Protein AF-Q5C561-F1 (afdb_monomer_lite)

Secondary structure (DSSP, 8-state):
-HHHHHHHHHTTTSTTS--HHHHTS-HHHHHHHHHHHHT--HHHHHHHHHHHHHHHHHHTTS---HHHHHHHHTSGGGSHHHHHHHHTT-TTSTT-HHHHHHHHHHHHHHTTSTTHHHHS--TT-GGGHHHHHHHHHHHHHHHH-TT-HHHHHHHHHHHHHHHHHHHH--S---HHHHHHHH-THHHHHHHHHHHHHHHS-S-SS-HHHHHHHHHHHHT--HHHHTTS-HHHHHHHHHHHHHHGGGS-HHHHHHHHHHHHHHHTTT-TTS-HHHHHHHHHHHHS-PPPPPPPHHHHHHHHHHHHH--

Foldseek 3Di:
DVVVLVVLVVQPVHLFAQDPVLVPDDLLCSVVVSCVVRVPDLVNLLVLLLVLLVCLLCQQVDDPDVSSLVSNCRTLLLALSSLLCCLVCPPSNHDDLSSNLSSLSNLLSLLPGPSVCSNVPDPPDPVCLVSLVSLLVSLLVQCLDPPDVLSNLSSLSSVLSSLLNLLVNPPDPDVSSVCVLQPLSLLVSLVSQQVVVVVPPPDNHDLSNLSNLLSLLVSVDPSSVVSQDLVNLLVLLCCQLPVLVVDDLSSNLSSLSSLVSVLVPPPPSDDPVSNVSSVVDNVVDDRDDDDDSVNVSVVVVCVVPVD

Organism: Schistosoma japonicum (NCBI:txid6182)

Structure (mmCIF, N/CA/C/O backbone):
data_AF-Q5C561-F1
#
_entry.id   AF-Q5C561-F1
#
loop_
_atom_site.group_PDB
_atom_site.id
_atom_site.type_symbol
_atom_site.label_atom_id
_atom_site.label_alt_id
_atom_site.label_comp_id
_atom_site.label_asym_id
_atom_site.label_entity_id
_atom_site.label_seq_id
_atom_site.pdbx_PDB_ins_code
_atom_site.Cartn_x
_atom_site.Cartn_y
_atom_site.Cartn_z
_atom_site.occupancy
_atom_site.B_iso_or_equiv
_atom_site.auth_seq_id
_atom_site.auth_comp_id
_atom_site.auth_asym_id
_atom_site.auth_atom_id
_atom_site.pdbx_PDB_model_num
ATOM 1 N N . ILE A 1 1 ? -3.930 12.792 -19.825 1.00 57.31 1 ILE A N 1
ATOM 2 C CA . ILE A 1 1 ? -4.051 11.341 -20.123 1.00 57.31 1 ILE A CA 1
ATOM 3 C C . ILE A 1 1 ? -4.255 11.076 -21.603 1.00 57.31 1 ILE A C 1
ATOM 5 O O . ILE A 1 1 ? -3.320 10.576 -22.175 1.00 57.31 1 ILE A O 1
ATOM 9 N N . LYS A 1 2 ? -5.373 11.438 -22.261 1.00 56.06 2 LYS A N 1
ATOM 10 C CA . LYS A 1 2 ? -5.537 11.180 -23.714 1.00 56.06 2 LYS A CA 1
ATOM 11 C C . LYS A 1 2 ? -4.356 11.684 -24.556 1.00 56.06 2 LYS A C 1
ATOM 13 O O . LYS A 1 2 ? -3.846 10.923 -25.362 1.00 56.06 2 LYS A O 1
ATOM 18 N N . LEU A 1 3 ? -3.897 12.910 -24.289 1.00 62.66 3 LEU A N 1
ATOM 19 C CA . LEU A 1 3 ? -2.706 13.489 -24.921 1.00 62.66 3 LEU A CA 1
ATOM 20 C C . LEU A 1 3 ? -1.420 12.730 -24.546 1.00 62.66 3 LEU A C 1
ATOM 22 O O . LEU A 1 3 ? -0.621 12.392 -25.401 1.00 62.66 3 LEU A O 1
ATOM 26 N N . LEU A 1 4 ? -1.263 12.366 -23.274 1.00 62.09 4 LEU A N 1
ATOM 27 C CA . LEU A 1 4 ? -0.135 11.553 -22.814 1.00 62.09 4 LEU A CA 1
ATOM 28 C C . LEU A 1 4 ? -0.137 10.154 -23.464 1.00 62.09 4 LEU A C 1
ATOM 30 O O . LEU A 1 4 ? 0.901 9.664 -23.858 1.00 62.09 4 LEU A O 1
ATOM 34 N N . CYS A 1 5 ? -1.303 9.529 -23.638 1.00 61.97 5 CYS A N 1
ATOM 35 C CA . CYS A 1 5 ? -1.478 8.226 -24.273 1.00 61.97 5 CYS A CA 1
ATOM 36 C C . CYS A 1 5 ? -1.257 8.283 -25.790 1.00 61.97 5 CYS A C 1
ATOM 38 O O . CYS A 1 5 ? -0.769 7.309 -26.354 1.00 61.97 5 CYS A O 1
ATOM 40 N N . SER A 1 6 ? -1.609 9.390 -26.457 1.00 63.91 6 SER A N 1
ATOM 41 C CA . SER A 1 6 ? -1.270 9.584 -27.872 1.00 63.91 6 SER A CA 1
ATOM 42 C C . SER A 1 6 ? 0.230 9.778 -28.071 1.00 63.91 6 SER A C 1
ATOM 44 O O . SER A 1 6 ? 0.775 9.232 -29.023 1.00 63.91 6 SER A O 1
ATOM 46 N N . GLU A 1 7 ? 0.897 10.478 -27.148 1.00 63.75 7 GLU A N 1
ATOM 47 C CA . GLU A 1 7 ? 2.360 10.591 -27.134 1.00 63.75 7 GLU A CA 1
ATOM 48 C C . GLU A 1 7 ? 3.024 9.249 -26.786 1.00 63.75 7 GLU A C 1
ATOM 50 O O . GLU A 1 7 ? 3.937 8.818 -27.469 1.00 63.75 7 GLU A O 1
ATOM 55 N N . ILE A 1 8 ? 2.499 8.489 -25.824 1.00 62.09 8 ILE A N 1
ATOM 56 C CA . ILE A 1 8 ? 3.018 7.158 -25.469 1.00 62.09 8 ILE A CA 1
ATOM 57 C C . ILE A 1 8 ? 3.027 6.197 -26.672 1.00 62.09 8 ILE A C 1
ATOM 59 O O . ILE A 1 8 ? 3.975 5.435 -26.838 1.00 62.09 8 ILE A O 1
ATOM 63 N N . LYS A 1 9 ? 2.018 6.253 -27.552 1.00 59.91 9 LYS A N 1
ATOM 64 C CA . LYS A 1 9 ? 2.010 5.454 -28.793 1.00 59.91 9 LYS A CA 1
ATOM 65 C C . LYS A 1 9 ? 3.119 5.859 -29.770 1.00 59.91 9 LYS A C 1
ATOM 67 O O . LYS A 1 9 ? 3.616 5.010 -30.499 1.00 59.91 9 LYS A O 1
ATOM 72 N N . SER A 1 10 ? 3.532 7.129 -29.789 1.00 60.47 10 SER A N 1
ATOM 73 C CA . SER A 1 10 ? 4.702 7.560 -30.569 1.00 60.47 10 SER A CA 1
ATOM 74 C C . SER A 1 10 ? 6.022 7.127 -29.909 1.00 60.47 10 SER A C 1
ATOM 76 O O . SER A 1 10 ? 7.056 7.046 -30.571 1.00 60.47 10 SER A O 1
ATOM 78 N N . TRP A 1 11 ? 5.971 6.776 -28.620 1.00 60.31 11 TRP A N 1
ATOM 79 C CA . TRP A 1 11 ? 7.095 6.356 -27.789 1.00 60.31 11 TRP A CA 1
ATOM 80 C C . TRP A 1 11 ? 7.316 4.837 -27.733 1.00 60.31 11 TRP A C 1
ATOM 82 O O . TRP A 1 11 ? 8.128 4.397 -26.925 1.00 60.31 11 TRP A O 1
ATOM 92 N N . GLU A 1 12 ? 6.669 4.007 -28.562 1.00 54.38 12 GLU A N 1
ATOM 93 C CA . GLU A 1 12 ? 6.826 2.531 -28.543 1.00 54.38 12 GLU A CA 1
ATOM 94 C C . GLU A 1 12 ? 8.289 2.032 -28.694 1.00 54.38 12 GLU A C 1
ATOM 96 O O . GLU A 1 12 ? 8.570 0.860 -28.458 1.00 54.38 12 GLU A O 1
ATOM 101 N N . ARG A 1 13 ? 9.244 2.915 -29.032 1.00 55.41 13 ARG A N 1
ATOM 102 C CA . ARG A 1 13 ? 10.705 2.677 -29.019 1.00 55.41 13 ARG A CA 1
ATOM 103 C C . ARG A 1 13 ? 11.477 3.550 -28.009 1.00 55.41 13 ARG A C 1
ATOM 105 O O . ARG A 1 13 ? 12.578 4.006 -28.303 1.00 55.41 13 ARG A O 1
ATOM 112 N N . SER A 1 14 ? 10.888 3.854 -26.857 1.00 70.38 14 SER A N 1
ATOM 113 C CA . SER A 1 14 ? 11.452 4.768 -25.850 1.00 70.38 14 SER A CA 1
ATOM 114 C C . SER A 1 14 ? 11.936 4.061 -24.581 1.00 70.38 14 SER A C 1
ATOM 116 O O . SER A 1 14 ? 11.635 2.892 -24.346 1.00 70.38 14 SER A O 1
ATOM 118 N N . ILE A 1 15 ? 12.583 4.836 -23.703 1.00 76.69 15 ILE A N 1
ATOM 119 C CA . ILE A 1 15 ? 12.985 4.464 -22.335 1.00 76.69 15 ILE A CA 1
ATOM 120 C C . ILE A 1 15 ? 11.844 3.896 -21.469 1.00 76.69 15 ILE A C 1
ATOM 122 O O . ILE A 1 15 ? 12.106 3.282 -20.438 1.00 76.69 15 ILE A O 1
ATOM 126 N N . PHE A 1 16 ? 10.582 4.086 -21.868 1.00 82.19 16 PHE A N 1
ATOM 127 C CA . PHE A 1 16 ? 9.401 3.634 -21.133 1.00 82.19 16 PHE A CA 1
ATOM 128 C C . PHE A 1 16 ? 9.004 2.179 -21.411 1.00 82.19 16 PHE A C 1
ATOM 130 O O . PHE A 1 16 ? 8.056 1.692 -20.795 1.00 82.19 16 PHE A O 1
ATOM 137 N N . TYR A 1 17 ? 9.701 1.480 -22.309 1.00 83.88 17 TYR A N 1
ATOM 138 C CA . TYR A 1 17 ? 9.425 0.089 -22.661 1.00 83.88 17 TYR A CA 1
ATOM 139 C C . TYR A 1 17 ? 10.690 -0.748 -22.565 1.00 83.88 17 TYR A C 1
ATOM 141 O O . TYR A 1 17 ? 11.732 -0.340 -23.065 1.00 83.88 17 TYR A O 1
ATOM 149 N N . PHE A 1 18 ? 10.591 -1.953 -22.001 1.00 82.38 18 PHE A N 1
ATOM 150 C CA . PHE A 1 18 ? 11.679 -2.916 -22.144 1.00 82.38 18 PHE A CA 1
ATOM 151 C C . PHE A 1 18 ? 11.864 -3.262 -23.623 1.00 82.38 18 PHE A C 1
ATOM 153 O O . PHE A 1 18 ? 10.897 -3.613 -24.305 1.00 82.38 18 PHE A O 1
ATOM 160 N N . SER A 1 19 ? 13.107 -3.205 -24.103 1.00 80.44 19 SER A N 1
ATOM 161 C CA . SER A 1 19 ? 13.453 -3.722 -25.427 1.00 80.44 19 SER A CA 1
ATOM 162 C C . SER A 1 19 ? 13.154 -5.224 -25.503 1.00 80.44 19 SER A C 1
ATOM 164 O O . SER A 1 19 ? 13.083 -5.913 -24.481 1.00 80.44 19 SER A O 1
ATOM 166 N N . GLU A 1 20 ? 12.982 -5.770 -26.710 1.00 80.69 20 GLU A N 1
ATOM 167 C CA . GLU A 1 20 ? 12.737 -7.210 -26.869 1.00 80.69 20 GLU A CA 1
ATOM 168 C C . GLU A 1 20 ? 13.884 -8.035 -26.258 1.00 80.69 20 GLU A C 1
ATOM 170 O O . GLU A 1 20 ? 13.652 -9.066 -25.625 1.00 80.69 20 GLU A O 1
ATOM 175 N N . GLU A 1 21 ? 15.121 -7.555 -26.381 1.00 80.44 21 GLU A N 1
ATOM 176 C CA . GLU A 1 21 ? 16.288 -8.196 -25.785 1.00 80.44 21 GLU A CA 1
ATOM 177 C C . GLU A 1 21 ? 16.269 -8.115 -24.254 1.00 80.44 21 GLU A C 1
ATOM 179 O O . GLU A 1 21 ? 16.450 -9.132 -23.578 1.00 80.44 21 GLU A O 1
ATOM 184 N N . THR A 1 22 ? 15.976 -6.941 -23.695 1.00 80.94 22 THR A N 1
ATOM 185 C CA . THR A 1 22 ? 15.922 -6.748 -22.245 1.00 80.94 22 THR A CA 1
ATOM 186 C C . THR A 1 22 ? 14.743 -7.495 -21.618 1.00 80.94 22 THR A C 1
ATOM 188 O O . THR A 1 22 ? 14.886 -8.089 -20.551 1.00 80.94 22 THR A O 1
ATOM 191 N N . SER A 1 23 ? 13.613 -7.618 -22.318 1.00 79.38 23 SER A N 1
ATOM 192 C CA . SER A 1 23 ? 12.455 -8.403 -21.866 1.00 79.38 23 SER A CA 1
ATOM 193 C C . SER A 1 23 ? 12.773 -9.890 -21.643 1.00 79.38 23 SER A C 1
ATOM 195 O O . SER A 1 23 ? 12.194 -10.520 -20.759 1.00 79.38 23 SER A O 1
ATOM 197 N N . LYS A 1 24 ? 13.751 -10.438 -22.382 1.00 82.12 24 LYS A N 1
ATOM 198 C CA . LYS A 1 24 ? 14.211 -11.832 -22.261 1.00 82.12 24 LYS A CA 1
ATOM 199 C C . LYS A 1 24 ? 15.175 -12.043 -21.086 1.00 82.12 24 LYS A C 1
ATOM 201 O O . LYS A 1 24 ? 15.509 -13.185 -20.772 1.00 82.12 24 LYS A O 1
ATOM 206 N N . ARG A 1 25 ? 15.644 -10.973 -20.432 1.00 81.00 25 ARG A N 1
ATOM 207 C CA . ARG A 1 25 ? 16.563 -11.057 -19.287 1.00 81.00 25 ARG A CA 1
ATOM 208 C C . ARG A 1 25 ? 15.820 -11.471 -18.005 1.00 81.00 25 ARG A C 1
ATOM 210 O O . ARG A 1 25 ? 14.623 -11.182 -17.870 1.00 81.00 25 ARG A O 1
ATOM 217 N N . PRO A 1 26 ? 16.517 -12.107 -17.041 1.00 79.00 26 PRO A N 1
ATOM 218 C CA . PRO A 1 26 ? 15.957 -12.407 -15.727 1.00 79.00 26 PRO A CA 1
ATOM 219 C C . PRO A 1 26 ? 15.444 -11.150 -15.023 1.00 79.00 26 PRO A C 1
ATOM 221 O O . PRO A 1 26 ? 16.126 -10.125 -15.008 1.00 79.00 26 PRO A O 1
ATOM 224 N N . THR A 1 27 ? 14.278 -11.263 -14.388 1.00 75.50 27 THR A N 1
ATOM 225 C CA . THR A 1 27 ? 13.599 -10.204 -13.626 1.00 75.50 27 THR A CA 1
ATOM 226 C C . THR A 1 27 ? 14.544 -9.399 -12.731 1.00 75.50 27 THR A C 1
ATOM 228 O O . THR A 1 27 ? 14.568 -8.174 -12.816 1.00 75.50 27 THR A O 1
ATOM 231 N N . ALA A 1 28 ? 15.399 -10.083 -11.963 1.00 70.62 28 ALA A N 1
ATOM 232 C CA . ALA A 1 28 ? 16.304 -9.467 -10.989 1.00 70.62 28 ALA A CA 1
ATOM 233 C C . ALA A 1 28 ? 17.313 -8.465 -11.587 1.00 70.62 28 ALA A C 1
ATOM 235 O O . ALA A 1 28 ? 17.757 -7.547 -10.899 1.00 70.62 28 ALA A O 1
ATOM 236 N N . ILE A 1 29 ? 17.688 -8.630 -12.861 1.00 79.56 29 ILE A N 1
ATOM 237 C CA . ILE A 1 29 ? 18.648 -7.746 -13.542 1.00 79.56 29 ILE A CA 1
ATOM 238 C C . ILE A 1 29 ? 18.005 -6.914 -14.649 1.00 79.56 29 ILE A C 1
ATOM 240 O O . ILE A 1 29 ? 18.648 -6.010 -15.170 1.00 79.56 29 ILE A O 1
ATOM 244 N N . ARG A 1 30 ? 16.744 -7.193 -14.999 1.00 85.44 30 ARG A N 1
ATOM 245 C CA . ARG A 1 30 ? 16.061 -6.611 -16.157 1.00 85.44 30 ARG A CA 1
ATOM 246 C C . ARG A 1 30 ? 16.028 -5.086 -16.104 1.00 85.44 30 ARG A C 1
ATOM 248 O O . ARG A 1 30 ? 16.422 -4.447 -17.073 1.00 85.44 30 ARG A O 1
ATOM 255 N N . LEU A 1 31 ? 15.609 -4.510 -14.973 1.00 85.25 31 LEU A N 1
ATOM 256 C CA . LEU A 1 31 ? 15.560 -3.053 -14.808 1.00 85.25 31 LEU A CA 1
ATOM 257 C C . LEU A 1 31 ? 16.955 -2.430 -14.881 1.00 85.25 31 LEU A C 1
ATOM 259 O O . LEU A 1 31 ? 17.129 -1.411 -15.533 1.00 85.25 31 LEU A O 1
ATOM 263 N N . LYS A 1 32 ? 17.955 -3.068 -14.267 1.00 84.94 32 LYS A N 1
ATOM 264 C CA . LYS A 1 32 ? 19.337 -2.590 -14.314 1.00 84.94 32 LYS A CA 1
ATOM 265 C C . LYS A 1 32 ? 19.883 -2.588 -15.740 1.00 84.94 32 LYS A C 1
ATOM 267 O O . LYS A 1 32 ? 20.380 -1.568 -16.188 1.00 84.94 32 LYS A O 1
ATOM 272 N N . THR A 1 33 ? 19.729 -3.696 -16.465 1.00 85.31 33 THR A N 1
ATOM 273 C CA . THR A 1 33 ? 20.139 -3.789 -17.872 1.00 85.31 33 THR A CA 1
ATOM 274 C C . THR A 1 33 ? 19.435 -2.741 -18.729 1.00 85.31 33 THR A C 1
ATOM 276 O O . THR A 1 33 ? 20.089 -2.112 -19.550 1.00 85.31 33 THR A O 1
ATOM 279 N N . HIS A 1 34 ? 18.137 -2.512 -18.505 1.00 87.69 34 HIS A N 1
ATOM 280 C CA . HIS A 1 34 ? 17.381 -1.462 -19.192 1.00 87.69 34 HIS A CA 1
ATOM 281 C C . HIS A 1 34 ? 17.943 -0.067 -18.908 1.00 87.69 34 HIS A C 1
ATOM 283 O O . HIS A 1 34 ? 18.204 0.699 -19.831 1.00 87.69 34 HIS A O 1
ATOM 289 N N . SER A 1 35 ? 18.162 0.257 -17.633 1.00 86.62 35 SER A N 1
ATOM 290 C CA . SER A 1 35 ? 18.736 1.542 -17.239 1.00 86.62 35 SER A CA 1
ATOM 291 C C . SER A 1 35 ? 20.135 1.740 -17.816 1.00 86.62 35 SER A C 1
ATOM 293 O O . SER A 1 35 ? 20.428 2.827 -18.299 1.00 86.62 35 SER A O 1
ATOM 295 N N . ASP A 1 36 ? 20.972 0.701 -17.831 1.00 86.75 36 ASP A N 1
ATOM 296 C CA . ASP A 1 36 ? 22.325 0.758 -18.392 1.00 86.75 36 ASP A CA 1
ATOM 297 C C . ASP A 1 36 ? 22.298 0.942 -19.925 1.00 86.75 36 ASP A C 1
ATOM 299 O O . ASP A 1 36 ? 23.055 1.749 -20.463 1.00 86.75 36 ASP A O 1
ATOM 303 N N . GLU A 1 37 ? 21.405 0.233 -20.631 1.00 87.06 37 GLU A N 1
ATOM 304 C CA . GLU A 1 37 ? 21.226 0.311 -22.094 1.00 87.06 37 GLU A CA 1
ATOM 305 C C . GLU A 1 37 ? 20.852 1.731 -22.541 1.00 87.06 37 GLU A C 1
ATOM 307 O O . GLU A 1 37 ? 21.420 2.259 -23.498 1.00 87.06 37 GLU A O 1
ATOM 312 N N . TYR A 1 38 ? 19.927 2.362 -21.817 1.00 85.06 38 TYR A N 1
ATOM 313 C CA . TYR A 1 38 ? 19.415 3.697 -22.128 1.00 85.06 38 TYR A CA 1
ATOM 314 C C . TYR A 1 38 ? 20.105 4.825 -21.349 1.00 85.06 38 TYR A C 1
ATOM 316 O O . TYR A 1 38 ? 19.723 5.981 -21.509 1.00 85.06 38 TYR A O 1
ATOM 324 N N . GLN A 1 39 ? 21.112 4.507 -20.528 1.00 86.12 39 GLN A N 1
ATOM 325 C CA . GLN A 1 39 ? 21.805 5.449 -19.639 1.00 86.12 39 GLN A CA 1
ATOM 326 C C . GLN A 1 39 ? 20.845 6.250 -18.739 1.00 86.12 39 GLN A C 1
ATOM 328 O O . GLN A 1 39 ? 21.070 7.430 -18.478 1.00 86.12 39 GLN A O 1
ATOM 333 N N . ILE A 1 40 ? 19.775 5.603 -18.264 1.00 84.31 40 ILE A N 1
ATOM 334 C CA . ILE A 1 40 ? 18.736 6.237 -17.446 1.00 84.31 40 ILE A CA 1
ATOM 335 C C . ILE A 1 40 ? 19.331 6.616 -16.092 1.00 84.31 40 ILE A C 1
ATOM 337 O O . ILE A 1 40 ? 19.717 5.760 -15.293 1.00 84.31 40 ILE A O 1
ATOM 341 N N . THR A 1 41 ? 19.367 7.913 -15.822 1.00 83.44 41 THR A N 1
ATOM 342 C CA . THR A 1 41 ? 19.789 8.476 -14.541 1.00 83.44 41 THR A CA 1
ATOM 343 C C . THR A 1 41 ? 18.697 8.340 -13.475 1.00 83.44 41 THR A C 1
ATOM 345 O O . THR A 1 41 ? 17.514 8.168 -13.776 1.00 83.44 41 THR A O 1
ATOM 348 N N . THR A 1 42 ? 19.062 8.486 -12.198 1.00 78.81 42 THR A N 1
ATOM 349 C CA . THR A 1 42 ? 18.097 8.486 -11.082 1.00 78.81 42 THR A CA 1
ATOM 350 C C . THR A 1 42 ? 17.013 9.556 -11.256 1.00 78.81 42 THR A C 1
ATOM 352 O O . THR A 1 42 ? 15.840 9.262 -11.059 1.00 78.81 42 THR A O 1
ATOM 355 N N . ALA A 1 43 ? 17.379 10.758 -11.717 1.00 81.12 43 ALA A N 1
ATOM 356 C CA . ALA A 1 43 ? 16.432 11.850 -11.956 1.00 81.12 43 ALA A CA 1
ATOM 357 C C . ALA A 1 43 ? 15.458 11.558 -13.115 1.00 81.12 43 ALA A C 1
ATOM 359 O O . ALA A 1 43 ? 14.291 11.952 -13.084 1.00 81.12 43 ALA A O 1
ATOM 360 N N . GLU A 1 44 ? 15.905 10.842 -14.147 1.00 82.75 44 GLU A N 1
ATOM 361 C CA . GLU A 1 44 ? 15.008 10.377 -15.208 1.00 82.75 44 GLU A CA 1
ATOM 362 C C . GLU A 1 44 ? 14.082 9.271 -14.698 1.00 82.75 44 GLU A C 1
ATOM 364 O O . GLU A 1 44 ? 12.898 9.274 -15.030 1.00 82.75 44 GLU A O 1
ATOM 369 N N . MET A 1 45 ? 14.569 8.377 -13.832 1.00 84.50 45 MET A N 1
ATOM 370 C CA . MET A 1 45 ? 13.733 7.364 -13.181 1.00 84.50 45 MET A CA 1
ATOM 371 C C . MET A 1 45 ? 12.672 7.988 -12.258 1.00 84.50 45 MET A C 1
ATOM 373 O O . MET A 1 45 ? 11.522 7.544 -12.271 1.00 84.50 45 MET A O 1
ATOM 377 N N . ASP A 1 46 ? 13.021 9.050 -11.521 1.00 80.00 46 ASP A N 1
ATOM 378 C CA . ASP A 1 46 ? 12.071 9.883 -10.773 1.00 80.00 46 ASP A CA 1
ATOM 379 C C . ASP A 1 46 ? 10.942 10.368 -11.695 1.00 80.00 46 ASP A C 1
ATOM 381 O O . ASP A 1 46 ? 9.761 10.183 -11.399 1.00 80.00 46 ASP A O 1
ATOM 385 N N . CYS A 1 47 ? 11.290 10.925 -12.857 1.00 80.50 47 CYS A N 1
ATOM 386 C CA . CYS A 1 47 ? 10.305 11.403 -13.825 1.00 80.50 47 CYS A CA 1
ATOM 387 C C . CYS A 1 47 ? 9.440 10.258 -14.374 1.00 80.50 47 CYS A C 1
ATOM 389 O O . CYS A 1 47 ? 8.217 10.387 -14.443 1.00 80.50 47 CYS A O 1
ATOM 391 N N . ILE A 1 48 ? 10.054 9.125 -14.733 1.00 84.31 48 ILE A N 1
ATOM 392 C CA . ILE A 1 48 ? 9.359 7.951 -15.278 1.00 84.31 48 ILE A CA 1
ATOM 393 C C . ILE A 1 48 ? 8.309 7.433 -14.287 1.00 84.31 48 ILE A C 1
ATOM 395 O O . ILE A 1 48 ? 7.151 7.228 -14.664 1.00 84.31 48 ILE A O 1
ATOM 399 N N . LEU A 1 49 ? 8.677 7.254 -13.017 1.00 85.38 49 LEU A N 1
ATOM 400 C CA . LEU A 1 49 ? 7.748 6.768 -11.996 1.00 85.38 49 LEU A CA 1
ATOM 401 C C . LEU A 1 49 ? 6.751 7.833 -11.551 1.00 85.38 49 LEU A C 1
ATOM 403 O O . LEU A 1 49 ? 5.599 7.492 -11.297 1.00 85.38 49 LEU A O 1
ATOM 407 N N . GLY A 1 50 ? 7.134 9.110 -11.511 1.00 82.88 50 GLY A N 1
ATOM 408 C CA . GLY A 1 50 ? 6.207 10.210 -11.243 1.00 82.88 50 GLY A CA 1
ATOM 409 C C . GLY A 1 50 ? 5.098 10.297 -12.299 1.00 82.88 50 GLY A C 1
ATOM 410 O O . GLY A 1 50 ? 3.918 10.470 -11.965 1.00 82.88 50 GLY A O 1
ATOM 411 N N . ILE A 1 51 ? 5.449 10.084 -13.573 1.00 82.25 51 ILE A N 1
ATOM 412 C CA . ILE A 1 51 ? 4.482 9.924 -14.668 1.00 82.25 51 ILE A CA 1
ATOM 413 C C . ILE A 1 51 ? 3.607 8.693 -14.414 1.00 82.25 51 ILE A C 1
ATOM 415 O O . ILE A 1 51 ? 2.383 8.802 -14.487 1.00 82.25 51 ILE A O 1
ATOM 419 N N . GLY A 1 52 ? 4.201 7.549 -14.065 1.00 82.06 52 GLY A N 1
ATOM 420 C CA . GLY A 1 52 ? 3.460 6.321 -13.773 1.00 82.06 52 GLY A CA 1
ATOM 421 C C . GLY A 1 52 ? 2.452 6.459 -12.631 1.00 82.06 52 GLY A C 1
ATOM 422 O O . GLY A 1 52 ? 1.294 6.058 -12.771 1.00 82.06 52 GLY A O 1
ATOM 423 N N . ALA A 1 53 ? 2.847 7.102 -11.534 1.00 84.00 53 ALA A N 1
ATOM 424 C CA . ALA A 1 53 ? 1.984 7.386 -10.393 1.00 84.00 53 ALA A CA 1
ATOM 425 C C . ALA A 1 53 ? 0.815 8.288 -10.807 1.00 84.00 53 ALA A C 1
ATOM 427 O O . ALA A 1 53 ? -0.349 7.974 -10.548 1.00 84.00 53 ALA A O 1
ATOM 428 N N . SER A 1 54 ? 1.113 9.362 -11.542 1.00 81.44 54 SER A N 1
ATOM 429 C CA . SER A 1 54 ? 0.109 10.283 -12.084 1.00 81.44 54 SER A CA 1
ATOM 430 C C . SER A 1 54 ? -0.867 9.580 -13.030 1.00 81.44 54 SER A C 1
ATOM 432 O O . SER A 1 54 ? -2.071 9.835 -13.001 1.00 81.44 54 SER A O 1
ATOM 434 N N . MET A 1 55 ? -0.371 8.661 -13.858 1.00 79.44 55 MET A N 1
ATOM 435 C CA . MET A 1 55 ? -1.203 7.865 -14.753 1.00 79.44 55 MET A CA 1
ATOM 436 C C . MET A 1 55 ? -2.116 6.908 -13.993 1.00 79.44 55 MET A C 1
ATOM 438 O O . MET A 1 55 ? -3.301 6.861 -14.314 1.00 79.44 55 MET A O 1
ATOM 442 N N . ASN A 1 56 ? -1.616 6.198 -12.979 1.00 79.62 56 ASN A N 1
ATOM 443 C CA . ASN A 1 56 ? -2.427 5.290 -12.162 1.00 79.62 56 ASN A CA 1
ATOM 444 C C . ASN A 1 56 ? -3.513 6.036 -11.374 1.00 79.62 56 ASN A C 1
ATOM 446 O O . ASN A 1 56 ? -4.679 5.643 -11.420 1.00 79.62 56 ASN A O 1
ATOM 450 N N . LEU A 1 57 ? -3.173 7.179 -10.768 1.00 78.88 57 LEU A N 1
ATOM 451 C CA . LEU A 1 57 ? -4.131 8.086 -10.116 1.00 78.88 57 LEU A CA 1
ATOM 452 C C . LEU A 1 57 ? -5.292 8.477 -11.036 1.00 78.88 57 LEU A C 1
ATOM 454 O O . LEU A 1 57 ? -6.437 8.651 -10.613 1.00 78.88 57 LEU A O 1
ATOM 458 N N . CYS A 1 58 ? -4.977 8.639 -12.312 1.00 75.06 58 CYS A N 1
ATOM 459 C CA . CYS A 1 58 ? -5.910 8.995 -13.357 1.00 75.06 58 CYS A CA 1
ATOM 460 C C . CYS A 1 58 ? -6.662 7.791 -13.950 1.00 75.06 58 CYS A C 1
ATOM 462 O O . CYS A 1 58 ? -7.789 7.952 -14.425 1.00 75.06 58 CYS A O 1
ATOM 464 N N . ALA A 1 59 ? -6.059 6.601 -13.940 1.00 73.19 59 ALA A N 1
ATOM 465 C CA . ALA A 1 59 ? -6.560 5.412 -14.621 1.00 73.19 59 ALA A CA 1
ATOM 466 C C . ALA A 1 59 ? -7.910 4.936 -14.075 1.00 73.19 59 ALA A C 1
ATOM 468 O O . ALA A 1 59 ? -8.728 4.434 -14.841 1.00 73.19 59 ALA A O 1
ATOM 469 N N . LYS A 1 60 ? -8.199 5.177 -12.790 1.00 69.00 60 LYS A N 1
ATOM 470 C CA . LYS A 1 60 ? -9.509 4.879 -12.179 1.00 69.00 60 LYS A CA 1
ATOM 471 C C . LYS A 1 60 ? -10.689 5.633 -12.804 1.00 69.00 60 LYS A C 1
ATOM 473 O O . LYS A 1 60 ? -11.829 5.211 -12.654 1.00 69.00 60 LYS A O 1
ATOM 478 N N . TYR A 1 61 ? -10.424 6.734 -13.508 1.00 72.56 61 TYR A N 1
ATOM 479 C CA . TYR A 1 61 ? -11.438 7.521 -14.216 1.00 72.56 61 TYR A CA 1
ATOM 480 C C . TYR A 1 61 ? -11.488 7.220 -15.714 1.00 72.56 61 TYR A C 1
ATOM 482 O O . TYR A 1 61 ? -12.289 7.817 -16.438 1.00 72.56 61 TYR A O 1
ATOM 490 N N . LEU A 1 62 ? -10.605 6.350 -16.210 1.00 66.88 62 LEU A N 1
ATOM 491 C CA . LEU A 1 62 ? -10.615 5.994 -17.615 1.00 66.88 62 LEU A CA 1
ATOM 492 C C . LEU A 1 62 ? -11.781 5.042 -17.891 1.00 66.88 62 LEU A C 1
ATOM 494 O O . LEU A 1 62 ? -11.963 4.063 -17.165 1.00 66.88 62 LEU A O 1
ATOM 498 N N . PRO A 1 63 ? -12.556 5.280 -18.964 1.00 65.38 63 PRO A N 1
ATOM 499 C CA . PRO A 1 63 ? -13.444 4.251 -19.469 1.00 65.38 63 PRO A CA 1
ATOM 500 C C . PRO A 1 63 ? -12.600 3.037 -19.861 1.00 65.38 63 PRO A C 1
ATOM 502 O O . PRO A 1 63 ? -11.472 3.203 -20.334 1.00 65.38 63 PRO A O 1
ATOM 505 N N . ALA A 1 64 ? -13.154 1.835 -19.694 1.00 65.25 64 ALA A N 1
ATOM 506 C CA . ALA A 1 64 ? -12.545 0.571 -20.109 1.00 65.25 64 ALA A CA 1
ATOM 507 C C . ALA A 1 64 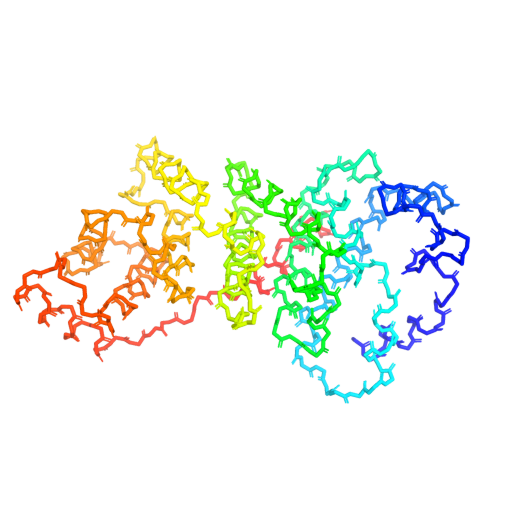? -12.480 0.467 -21.647 1.00 65.25 64 ALA A C 1
ATOM 509 O O . ALA A 1 64 ? -13.121 -0.372 -22.272 1.00 65.25 64 ALA A O 1
ATOM 510 N N . ASN A 1 65 ? -11.755 1.388 -22.278 1.00 66.88 65 ASN A N 1
ATOM 511 C CA . ASN A 1 65 ? -11.405 1.329 -23.680 1.00 66.88 65 ASN A CA 1
ATOM 512 C C . ASN A 1 65 ? -10.123 0.501 -23.802 1.00 66.88 65 ASN A C 1
ATOM 514 O O . ASN A 1 65 ? -9.062 0.916 -23.324 1.00 66.88 65 ASN A O 1
ATOM 518 N N . TYR A 1 66 ? -10.255 -0.652 -24.451 1.00 61.97 66 TYR A N 1
ATOM 519 C CA . TYR A 1 66 ? -9.197 -1.637 -24.644 1.00 61.97 66 TYR A CA 1
ATOM 520 C C . TYR A 1 66 ? -7.907 -1.032 -25.225 1.00 61.97 66 TYR A C 1
ATOM 522 O O . TYR A 1 66 ? -6.827 -1.388 -24.765 1.00 61.97 66 TYR A O 1
ATOM 530 N N . ASP A 1 67 ? -7.989 -0.044 -26.124 1.00 67.81 67 ASP A N 1
ATOM 531 C CA . ASP A 1 67 ? -6.803 0.512 -26.796 1.00 67.81 67 ASP A CA 1
ATOM 532 C C . ASP A 1 67 ? -5.887 1.320 -25.867 1.00 67.81 67 ASP A C 1
ATOM 534 O O . ASP A 1 67 ? -4.664 1.306 -26.013 1.00 67.81 67 ASP A O 1
ATOM 538 N N . ILE A 1 68 ? -6.471 2.077 -24.932 1.00 68.94 68 ILE A N 1
ATOM 539 C CA . ILE A 1 68 ? -5.702 2.897 -23.982 1.00 68.94 68 ILE A CA 1
ATOM 540 C C . ILE A 1 68 ? -5.122 1.998 -22.893 1.00 68.94 68 ILE A C 1
ATOM 542 O O . ILE A 1 68 ? -3.962 2.153 -22.521 1.00 68.94 68 ILE A O 1
ATOM 546 N N . VAL A 1 69 ? -5.921 1.045 -22.412 1.00 71.56 69 VAL A N 1
ATOM 547 C CA . VAL A 1 69 ? -5.499 0.070 -21.403 1.00 71.56 69 VAL A CA 1
ATOM 548 C C . VAL A 1 69 ? -4.327 -0.769 -21.920 1.00 71.56 69 VAL A C 1
ATOM 550 O O . VAL A 1 69 ? -3.328 -0.887 -21.213 1.00 71.56 69 VAL A O 1
ATOM 553 N N . ASP A 1 70 ? -4.386 -1.261 -23.162 1.00 74.19 70 ASP A N 1
ATOM 554 C CA . ASP A 1 70 ? -3.296 -2.040 -23.767 1.00 74.19 70 ASP A CA 1
ATOM 555 C C . ASP A 1 70 ? -2.004 -1.216 -23.891 1.00 74.19 70 ASP A C 1
ATOM 557 O O . ASP A 1 70 ? -0.941 -1.660 -23.457 1.00 74.19 70 ASP A O 1
ATOM 561 N N . SER A 1 71 ? -2.086 0.033 -24.367 1.00 74.19 71 SER A N 1
ATOM 562 C CA . SER A 1 71 ? -0.905 0.908 -24.471 1.00 74.19 71 SER A CA 1
ATOM 563 C C . SER A 1 71 ? -0.256 1.199 -23.112 1.00 74.19 71 SER A C 1
ATOM 565 O O . SER A 1 71 ? 0.969 1.209 -23.004 1.00 74.19 71 SER A O 1
ATOM 567 N N . ILE A 1 72 ? -1.066 1.408 -22.068 1.00 77.31 72 ILE A N 1
ATOM 568 C CA . ILE A 1 72 ? -0.575 1.658 -20.705 1.00 77.31 72 ILE A CA 1
ATOM 569 C C . ILE A 1 72 ? 0.036 0.390 -20.103 1.00 77.31 72 ILE A C 1
ATOM 571 O O . ILE A 1 72 ? 1.073 0.460 -19.451 1.00 77.31 72 ILE A O 1
ATOM 575 N N . SER A 1 73 ? -0.559 -0.778 -20.357 1.00 78.81 73 SER A N 1
ATOM 576 C CA . SER A 1 73 ? -0.138 -2.050 -19.756 1.00 78.81 73 SER A CA 1
ATOM 577 C C . SER A 1 73 ? 1.295 -2.476 -20.091 1.00 78.81 73 SER A C 1
ATOM 579 O O . SER A 1 73 ? 1.920 -3.271 -19.380 1.00 78.81 73 SER A O 1
ATOM 581 N N . ARG A 1 74 ? 1.824 -1.956 -21.199 1.00 79.88 74 ARG A N 1
ATOM 582 C CA . ARG A 1 74 ? 3.159 -2.268 -21.711 1.00 79.88 74 ARG A CA 1
ATOM 583 C C . ARG A 1 74 ? 4.258 -1.401 -21.095 1.00 79.88 74 ARG A C 1
ATOM 585 O O . ARG A 1 74 ? 5.424 -1.759 -21.226 1.00 79.88 74 ARG A O 1
ATOM 592 N N . LEU A 1 75 ? 3.898 -0.312 -20.417 1.00 85.50 75 LEU A N 1
ATOM 593 C CA . LEU A 1 75 ? 4.851 0.630 -19.833 1.00 85.50 75 LEU A CA 1
ATOM 594 C C . LEU A 1 75 ? 5.655 -0.011 -18.699 1.00 85.50 75 LEU A C 1
ATOM 596 O O . LEU A 1 75 ? 5.134 -0.810 -17.921 1.00 85.50 75 LEU A O 1
ATOM 600 N N . LEU A 1 76 ? 6.920 0.390 -18.586 1.00 86.62 76 LEU A N 1
ATOM 601 C CA . LEU A 1 76 ? 7.897 -0.113 -17.620 1.00 86.62 76 LEU A CA 1
ATOM 602 C C . LEU A 1 76 ? 7.376 -0.060 -16.176 1.00 86.62 76 LEU A C 1
ATOM 604 O O . LEU A 1 76 ? 7.502 -1.033 -15.439 1.00 86.62 76 LEU A O 1
ATOM 608 N N . PHE A 1 77 ? 6.744 1.047 -15.781 1.00 85.75 77 PHE A N 1
ATOM 609 C CA . PHE A 1 77 ? 6.194 1.261 -14.434 1.00 85.75 77 PHE A CA 1
ATOM 610 C C . PHE A 1 77 ? 4.847 0.561 -14.181 1.00 85.75 77 PHE A C 1
ATOM 612 O O . PHE A 1 77 ? 4.305 0.648 -13.084 1.00 85.75 77 PHE A O 1
ATOM 619 N N . MET A 1 78 ? 4.305 -0.137 -15.183 1.00 86.31 78 MET A N 1
ATOM 620 C CA . MET A 1 78 ? 3.158 -1.042 -15.042 1.00 86.31 78 MET A CA 1
ATOM 621 C C . MET A 1 78 ? 3.599 -2.509 -14.943 1.00 86.31 78 MET A C 1
ATOM 623 O O . MET A 1 78 ? 2.771 -3.408 -15.075 1.00 86.31 78 MET A O 1
ATOM 627 N N . LYS A 1 79 ? 4.900 -2.762 -14.738 1.00 88.12 79 LYS A N 1
ATOM 628 C CA . LYS A 1 79 ? 5.465 -4.104 -14.565 1.00 88.12 79 LYS A CA 1
ATOM 629 C C . LYS A 1 79 ? 5.787 -4.380 -13.088 1.00 88.12 79 LYS A C 1
ATOM 631 O O . LYS A 1 79 ? 6.521 -3.583 -12.493 1.00 88.12 79 LYS A O 1
ATOM 636 N N . PRO A 1 80 ? 5.295 -5.493 -12.505 1.00 88.50 80 PRO A N 1
ATOM 637 C CA . PRO A 1 80 ? 5.595 -5.904 -11.130 1.00 88.50 80 PRO A CA 1
ATOM 638 C C . PRO A 1 80 ? 7.089 -5.898 -10.813 1.00 88.50 80 PRO A C 1
ATOM 640 O O . PRO A 1 80 ? 7.508 -5.422 -9.761 1.00 88.50 80 PRO A O 1
ATOM 643 N N . GLU A 1 81 ? 7.895 -6.377 -11.758 1.00 85.31 81 GLU A N 1
ATOM 644 C CA . GLU A 1 81 ? 9.344 -6.497 -11.631 1.00 85.31 81 GLU A CA 1
ATOM 645 C C . GLU A 1 81 ? 10.031 -5.145 -11.452 1.00 85.31 81 GLU A C 1
ATOM 647 O O . GLU A 1 81 ? 10.957 -5.014 -10.654 1.00 85.31 81 GLU A O 1
ATOM 652 N N . THR A 1 82 ? 9.570 -4.131 -12.187 1.00 86.75 82 THR A N 1
ATOM 653 C CA . THR A 1 82 ? 10.093 -2.766 -12.088 1.00 86.75 82 THR A CA 1
ATOM 654 C C . THR A 1 82 ? 9.783 -2.181 -10.720 1.00 86.75 82 THR A C 1
ATOM 656 O O . THR A 1 82 ? 10.666 -1.616 -10.079 1.00 86.75 82 THR A O 1
ATOM 659 N N . ILE A 1 83 ? 8.536 -2.338 -10.265 1.00 88.94 83 ILE A N 1
ATOM 660 C CA . ILE A 1 83 ? 8.098 -1.839 -8.962 1.00 88.94 83 ILE A CA 1
ATOM 661 C C . ILE A 1 83 ? 8.895 -2.504 -7.839 1.00 88.94 83 ILE A C 1
ATOM 663 O O . ILE A 1 83 ? 9.401 -1.801 -6.970 1.00 88.94 83 ILE A O 1
ATOM 667 N N . LEU A 1 84 ? 9.081 -3.825 -7.873 1.00 88.62 84 LEU A N 1
ATOM 668 C CA . LEU A 1 84 ? 9.898 -4.499 -6.865 1.00 88.62 84 LEU A CA 1
ATOM 669 C C . LEU A 1 84 ? 11.350 -4.053 -6.889 1.00 88.62 84 LEU A C 1
ATOM 671 O O . LEU A 1 84 ? 11.869 -3.698 -5.841 1.00 88.62 84 LEU A O 1
ATOM 675 N N . ALA A 1 85 ? 11.987 -4.000 -8.060 1.00 85.19 85 ALA A N 1
ATOM 676 C CA . ALA A 1 85 ? 13.386 -3.591 -8.156 1.00 85.19 85 ALA A CA 1
ATOM 677 C C . ALA A 1 85 ? 13.621 -2.167 -7.620 1.00 85.19 85 ALA A C 1
ATOM 679 O O . ALA A 1 85 ? 14.686 -1.870 -7.074 1.00 85.19 85 ALA A O 1
ATOM 680 N N . VAL A 1 86 ? 12.622 -1.292 -7.758 1.00 87.31 86 VAL A N 1
ATOM 681 C CA . VAL A 1 86 ? 12.605 0.031 -7.132 1.00 87.31 86 VAL A CA 1
ATOM 682 C C . VAL A 1 86 ? 12.509 -0.080 -5.608 1.00 87.31 86 VAL A C 1
ATOM 684 O O . VAL A 1 86 ? 13.341 0.497 -4.912 1.00 87.31 86 VAL A O 1
ATOM 687 N N . LEU A 1 87 ? 11.522 -0.819 -5.092 1.00 88.44 87 LEU A N 1
ATOM 688 C CA . LEU A 1 87 ? 11.236 -0.903 -3.655 1.00 88.44 87 LEU A CA 1
ATOM 689 C C . LEU A 1 87 ? 12.275 -1.715 -2.866 1.00 88.44 87 LEU A C 1
ATOM 691 O O . LEU A 1 87 ? 12.445 -1.477 -1.673 1.00 88.44 87 LEU A O 1
ATOM 695 N N . SER A 1 88 ? 12.981 -2.659 -3.491 1.00 84.56 88 SER A N 1
ATOM 696 C CA . SER A 1 88 ? 14.073 -3.418 -2.865 1.00 84.56 88 SER A CA 1
ATOM 697 C C . SER A 1 88 ? 15.430 -2.709 -2.932 1.00 84.56 88 SER A C 1
ATOM 699 O O . SER A 1 88 ? 16.447 -3.281 -2.542 1.00 84.56 88 SER A O 1
ATOM 701 N N . HIS A 1 89 ? 15.448 -1.442 -3.370 1.00 69.62 89 HIS A N 1
ATOM 702 C CA . HIS A 1 89 ? 16.642 -0.603 -3.500 1.00 69.62 89 HIS A CA 1
ATOM 703 C C . HIS A 1 89 ? 17.753 -1.273 -4.326 1.00 69.62 89 HIS A C 1
ATOM 705 O O . HIS A 1 89 ? 18.921 -1.322 -3.921 1.00 69.62 89 HIS A O 1
ATOM 711 N N . ASN A 1 90 ? 17.407 -1.796 -5.506 1.00 61.06 90 ASN A N 1
ATOM 712 C CA . ASN A 1 90 ? 18.413 -2.299 -6.434 1.00 61.06 90 ASN A CA 1
ATOM 713 C C . ASN A 1 90 ? 19.424 -1.184 -6.778 1.00 61.06 90 ASN A C 1
ATOM 715 O O . ASN A 1 90 ? 19.081 -0.010 -6.891 1.00 61.06 90 ASN A O 1
ATOM 719 N N . SER A 1 91 ? 20.688 -1.557 -6.999 1.00 54.81 91 SER A N 1
ATOM 720 C CA . SER A 1 91 ? 21.796 -0.649 -7.345 1.00 54.81 91 SER A CA 1
ATOM 721 C C . SER A 1 91 ? 21.509 0.340 -8.491 1.00 54.81 91 SER A C 1
ATOM 723 O O . SER A 1 91 ? 22.184 1.359 -8.583 1.00 54.81 91 SER A O 1
ATOM 725 N N . ALA A 1 92 ? 20.521 0.051 -9.345 1.00 49.56 92 ALA A N 1
ATOM 726 C CA . ALA A 1 92 ? 20.101 0.886 -10.470 1.00 49.56 92 ALA A CA 1
ATOM 727 C C . ALA A 1 92 ? 19.198 2.080 -10.091 1.00 49.56 92 ALA A C 1
ATOM 729 O O . ALA A 1 92 ? 19.027 2.979 -10.906 1.00 49.56 92 ALA A O 1
ATOM 730 N N . THR A 1 93 ? 18.593 2.097 -8.897 1.00 54.88 93 THR A N 1
ATOM 731 C CA . THR A 1 93 ? 17.542 3.069 -8.523 1.00 54.88 93 THR A CA 1
ATOM 732 C C . THR A 1 93 ? 17.915 3.960 -7.340 1.00 54.88 93 THR A C 1
ATOM 734 O O . THR A 1 93 ? 17.042 4.631 -6.801 1.00 54.88 93 THR A O 1
ATOM 737 N N . SER A 1 94 ? 19.193 3.970 -6.939 1.00 52.66 94 SER A N 1
ATOM 738 C CA . SER A 1 94 ? 19.754 4.628 -5.745 1.00 52.66 94 SER A CA 1
ATOM 739 C C . SER A 1 94 ? 18.842 5.659 -5.036 1.00 52.66 94 SER A C 1
ATOM 741 O O . SER A 1 94 ? 18.964 6.864 -5.258 1.00 52.66 94 SER A O 1
ATOM 743 N N . GLY A 1 95 ? 17.972 5.166 -4.145 1.00 59.34 95 GLY A N 1
ATOM 744 C CA . GLY A 1 95 ? 17.536 5.807 -2.896 1.00 59.34 95 GLY A CA 1
ATOM 745 C C . GLY A 1 95 ? 16.780 7.138 -2.947 1.00 59.34 95 GLY A C 1
ATOM 746 O O . GLY A 1 95 ? 16.760 7.831 -1.929 1.00 59.34 95 GLY A O 1
ATOM 747 N N . SER A 1 96 ? 16.179 7.538 -4.072 1.00 75.50 96 SER A N 1
ATOM 748 C CA . SER A 1 96 ? 15.272 8.693 -4.048 1.00 75.50 96 SER A CA 1
ATOM 749 C C . SER A 1 96 ? 13.942 8.287 -3.411 1.00 75.50 96 SER A C 1
ATOM 751 O O . SER A 1 96 ? 13.208 7.437 -3.919 1.00 75.50 96 SER A O 1
ATOM 753 N N . LEU A 1 97 ? 13.602 8.957 -2.310 1.00 81.94 97 LEU A N 1
ATOM 754 C CA . LEU A 1 97 ? 12.321 8.797 -1.626 1.00 81.94 97 LEU A CA 1
ATOM 755 C C . LEU A 1 97 ? 11.130 8.999 -2.572 1.00 81.94 97 LEU A C 1
ATOM 757 O O . LEU A 1 97 ? 10.062 8.409 -2.389 1.00 81.94 97 LEU A O 1
ATOM 761 N N . PHE A 1 98 ? 11.299 9.853 -3.583 1.00 84.31 98 PHE A N 1
ATOM 762 C CA . PHE A 1 98 ? 10.263 10.130 -4.562 1.00 84.31 98 PHE A CA 1
ATOM 763 C C . PHE A 1 98 ? 10.010 8.940 -5.495 1.00 84.31 98 PHE A C 1
ATOM 765 O O . PHE A 1 98 ? 8.845 8.631 -5.752 1.00 84.31 98 PHE A O 1
ATOM 772 N N . ILE A 1 99 ? 11.060 8.236 -5.931 1.00 85.69 99 ILE A N 1
ATOM 773 C CA . ILE A 1 99 ? 10.972 6.989 -6.718 1.00 85.69 99 ILE A CA 1
ATOM 774 C C . ILE A 1 99 ? 10.163 5.951 -5.938 1.00 85.69 99 ILE A C 1
ATOM 776 O O . ILE A 1 9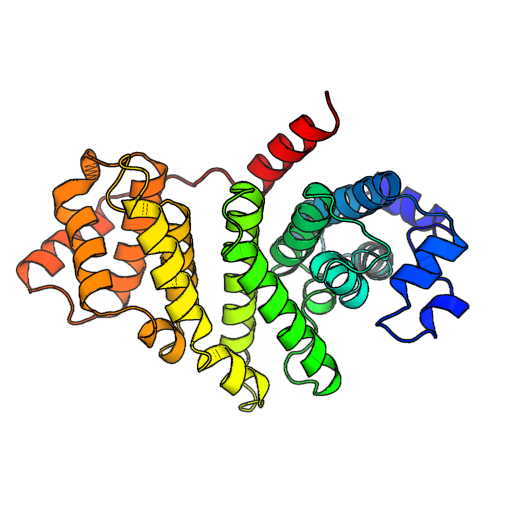9 ? 9.179 5.415 -6.449 1.00 85.69 99 ILE A O 1
ATOM 780 N N . GLU A 1 100 ? 10.536 5.714 -4.680 1.00 88.50 100 GLU A N 1
ATOM 781 C CA . GLU A 1 100 ? 9.879 4.736 -3.807 1.00 88.50 100 GLU A CA 1
ATOM 782 C C . GLU A 1 100 ? 8.413 5.100 -3.566 1.00 88.50 100 GLU A C 1
ATOM 784 O O . GLU A 1 100 ? 7.514 4.283 -3.767 1.00 88.50 100 GLU A O 1
ATOM 789 N N . THR A 1 101 ? 8.149 6.361 -3.221 1.00 90.06 101 THR A N 1
ATOM 790 C CA . THR A 1 101 ? 6.783 6.848 -2.993 1.00 90.06 101 THR A CA 1
ATOM 791 C C . THR A 1 101 ? 5.940 6.747 -4.263 1.00 90.06 101 THR A C 1
ATOM 793 O O . THR A 1 101 ? 4.789 6.323 -4.204 1.00 90.06 101 THR A O 1
ATOM 796 N N . SER A 1 102 ? 6.499 7.076 -5.428 1.00 89.56 102 SER A N 1
ATOM 797 C CA . SER A 1 102 ? 5.796 6.969 -6.710 1.00 89.56 102 SER A CA 1
ATOM 798 C C . SER A 1 102 ? 5.473 5.518 -7.069 1.00 89.56 102 SER A C 1
ATOM 800 O O . SER A 1 102 ? 4.366 5.232 -7.530 1.00 89.56 102 SER A O 1
ATOM 802 N N . ALA A 1 103 ? 6.390 4.584 -6.806 1.00 91.06 103 ALA A N 1
ATOM 803 C CA . ALA A 1 103 ? 6.144 3.155 -6.983 1.00 91.06 103 ALA A CA 1
ATOM 804 C C . ALA A 1 103 ? 5.036 2.641 -6.046 1.00 91.06 103 ALA A C 1
ATOM 806 O O . ALA A 1 103 ? 4.132 1.929 -6.492 1.00 91.06 103 ALA A O 1
ATOM 807 N N . LEU A 1 104 ? 5.033 3.067 -4.779 1.00 93.06 104 LEU A N 1
ATOM 808 C CA . LEU A 1 104 ? 3.959 2.750 -3.833 1.00 93.06 104 LEU A CA 1
ATOM 809 C C . LEU A 1 104 ? 2.603 3.316 -4.284 1.00 93.06 104 LEU A C 1
ATOM 811 O O . LEU A 1 104 ? 1.590 2.627 -4.192 1.00 93.06 104 LEU A O 1
ATOM 815 N N . ILE A 1 105 ? 2.567 4.536 -4.827 1.00 90.94 105 ILE A N 1
ATOM 816 C CA . ILE A 1 105 ? 1.336 5.123 -5.380 1.00 90.94 105 ILE A CA 1
ATOM 817 C C . ILE A 1 105 ? 0.848 4.342 -6.606 1.00 90.94 105 ILE A C 1
ATOM 819 O O . ILE A 1 105 ? -0.357 4.131 -6.744 1.00 90.94 105 ILE A O 1
ATOM 823 N N . CYS A 1 106 ? 1.754 3.862 -7.467 1.00 89.62 106 CYS A N 1
ATOM 824 C CA . CYS A 1 106 ? 1.384 2.978 -8.577 1.00 89.62 106 CYS A CA 1
ATOM 825 C C . CYS A 1 106 ? 0.693 1.702 -8.070 1.00 89.62 106 CYS A C 1
ATOM 827 O O . CYS A 1 106 ? -0.364 1.332 -8.587 1.00 89.62 106 CYS A O 1
ATOM 829 N N . LEU A 1 107 ? 1.234 1.058 -7.029 1.00 92.06 107 LEU A N 1
ATOM 830 C CA . LEU A 1 107 ? 0.606 -0.111 -6.401 1.00 92.06 107 LEU A CA 1
ATOM 831 C C . LEU A 1 107 ? -0.759 0.228 -5.801 1.00 92.06 107 LEU A C 1
ATOM 833 O O . LEU A 1 107 ? -1.747 -0.445 -6.090 1.00 92.06 107 LEU A O 1
ATOM 837 N N . LEU A 1 108 ? -0.828 1.286 -4.996 1.00 91.06 108 LEU A N 1
ATOM 838 C CA . LEU A 1 108 ? -2.044 1.670 -4.289 1.00 91.06 108 LEU A CA 1
ATOM 839 C C . LEU A 1 108 ? -3.199 1.970 -5.250 1.00 91.06 108 LEU A C 1
ATOM 841 O O . LEU A 1 108 ? -4.305 1.455 -5.094 1.00 91.06 108 LEU A O 1
ATOM 845 N N . GLU A 1 109 ? -2.950 2.807 -6.255 1.00 86.75 109 GLU A N 1
ATOM 846 C CA . GLU A 1 109 ? -4.001 3.290 -7.154 1.00 86.75 109 GLU A CA 1
ATOM 847 C C . GLU A 1 109 ? -4.365 2.263 -8.232 1.00 86.75 109 GLU A C 1
ATOM 849 O O . GLU A 1 109 ? -5.494 2.268 -8.726 1.00 86.75 109 GLU A O 1
ATOM 854 N N . SER A 1 110 ? -3.460 1.334 -8.563 1.00 86.50 110 SER A N 1
ATOM 855 C CA . SER A 1 110 ? -3.799 0.224 -9.457 1.00 86.50 110 SER A CA 1
ATOM 856 C C . SER A 1 110 ? -4.760 -0.775 -8.809 1.00 86.50 110 SER A C 1
ATOM 858 O O . SER A 1 110 ? -5.552 -1.370 -9.532 1.00 86.50 110 SER A O 1
ATOM 860 N N . PHE A 1 111 ? -4.781 -0.911 -7.477 1.00 86.00 111 PHE A N 1
ATOM 861 C CA . PHE A 1 111 ? -5.509 -1.977 -6.773 1.00 86.00 111 PHE A CA 1
ATOM 862 C C . PHE A 1 111 ? -6.996 -2.109 -7.157 1.00 86.00 111 PHE A C 1
ATOM 864 O O . PHE A 1 111 ? -7.494 -3.219 -7.331 1.00 86.00 111 PHE A O 1
ATOM 871 N N . ASN A 1 112 ? -7.706 -0.991 -7.349 1.00 75.25 112 ASN A N 1
ATOM 872 C CA . ASN A 1 112 ? -9.136 -0.983 -7.700 1.00 75.25 112 ASN A CA 1
ATOM 873 C C . ASN A 1 112 ? -9.417 -0.524 -9.149 1.00 75.25 112 ASN A C 1
ATOM 875 O O . ASN A 1 112 ? -10.546 -0.150 -9.468 1.00 75.25 112 ASN A O 1
ATOM 879 N N . GLY A 1 113 ? -8.402 -0.497 -10.019 1.00 72.88 113 GLY A N 1
ATOM 880 C CA . GLY A 1 113 ? -8.508 0.010 -11.390 1.00 72.88 113 GLY A CA 1
ATOM 881 C C . GLY A 1 113 ? -8.681 -1.076 -12.465 1.00 72.88 113 GLY A C 1
ATOM 882 O O . GLY A 1 113 ? -8.474 -2.257 -12.202 1.00 72.88 113 GLY A O 1
ATOM 883 N N . PRO A 1 114 ? -8.981 -0.692 -13.723 1.00 68.31 114 PRO A N 1
ATOM 884 C CA . PRO A 1 114 ? -9.082 -1.630 -14.854 1.00 68.31 114 PRO A CA 1
ATOM 885 C C . PRO A 1 114 ? -7.756 -2.344 -15.184 1.00 68.31 114 PRO A C 1
ATOM 887 O O . PRO A 1 114 ? -7.743 -3.358 -15.875 1.00 68.31 114 PRO A O 1
ATOM 890 N N . VAL A 1 115 ? -6.639 -1.814 -14.682 1.00 70.62 115 VAL A N 1
ATOM 891 C CA . VAL A 1 115 ? -5.274 -2.337 -14.841 1.00 70.62 115 VAL A CA 1
ATOM 892 C C . VAL A 1 115 ? -4.741 -3.004 -13.566 1.00 70.62 115 VAL A C 1
ATOM 894 O O . VAL A 1 115 ? -3.542 -3.248 -13.468 1.00 70.62 115 VAL A O 1
ATOM 897 N N . SER A 1 116 ? -5.606 -3.300 -12.589 1.00 74.12 116 SER A N 1
ATOM 898 C CA . SER A 1 116 ? -5.207 -3.846 -11.281 1.00 74.12 116 SER A CA 1
ATOM 899 C C . SER A 1 116 ? -4.366 -5.112 -11.383 1.00 74.12 116 SER A C 1
ATOM 901 O O . SER A 1 116 ? -3.314 -5.195 -10.757 1.00 74.12 116 SER A O 1
ATOM 903 N N . HIS A 1 117 ? -4.774 -6.040 -12.249 1.00 77.81 117 HIS A N 1
ATOM 904 C CA . HIS A 1 117 ? -4.104 -7.321 -12.478 1.00 77.81 117 HIS A CA 1
ATOM 905 C C . HIS A 1 117 ? -2.639 -7.203 -12.930 1.00 77.81 117 HIS A C 1
ATOM 907 O O . HIS A 1 117 ? -1.903 -8.180 -12.849 1.00 77.81 117 HIS A O 1
ATOM 913 N N . LEU A 1 118 ? -2.207 -6.039 -13.434 1.00 84.00 118 LEU A N 1
ATOM 914 C CA . LEU A 1 118 ? -0.836 -5.859 -13.908 1.00 84.00 118 LEU A CA 1
ATOM 915 C C . LEU A 1 118 ? 0.155 -5.728 -12.764 1.00 84.00 118 LEU A C 1
ATOM 917 O O . LEU A 1 118 ? 1.208 -6.339 -12.829 1.00 84.00 118 LEU A O 1
ATOM 921 N N . LEU A 1 119 ? -0.165 -4.919 -11.753 1.00 89.44 119 LEU A N 1
ATOM 922 C CA . LEU A 1 119 ? 0.697 -4.700 -10.588 1.00 89.44 119 LEU A CA 1
ATOM 923 C C . LEU A 1 119 ? 0.297 -5.569 -9.392 1.00 89.44 119 LEU A C 1
ATOM 925 O O . LEU A 1 119 ? 1.082 -5.724 -8.466 1.00 89.44 119 LEU A O 1
ATOM 929 N N . TRP A 1 120 ? -0.891 -6.168 -9.438 1.00 90.12 120 TRP A N 1
ATOM 930 C CA . TRP A 1 120 ? -1.366 -7.173 -8.496 1.00 90.12 120 TRP A CA 1
ATOM 931 C C . TRP A 1 120 ? -1.610 -8.479 -9.260 1.00 90.12 120 TRP A C 1
ATOM 933 O O . TRP A 1 120 ? -2.763 -8.785 -9.578 1.00 90.12 120 TRP A O 1
ATOM 943 N N . PRO A 1 121 ? -0.543 -9.220 -9.621 1.00 88.38 121 PRO A N 1
ATOM 944 C CA . PRO A 1 121 ? -0.676 -10.467 -10.372 1.00 88.38 121 PRO A CA 1
ATOM 945 C C . PRO A 1 121 ? -1.465 -11.520 -9.572 1.00 88.38 121 PRO A C 1
ATOM 947 O O . PRO A 1 121 ? -1.773 -11.327 -8.392 1.00 88.38 121 PRO A O 1
ATOM 950 N N . ASP A 1 122 ? -1.849 -12.634 -10.197 1.00 85.44 122 ASP A N 1
ATOM 951 C CA . ASP A 1 122 ? -2.631 -13.663 -9.501 1.00 85.44 122 ASP A CA 1
ATOM 952 C C . ASP A 1 122 ? -1.805 -14.274 -8.352 1.00 85.44 122 ASP A C 1
ATOM 954 O O . ASP A 1 122 ? -0.723 -14.824 -8.565 1.00 85.44 122 ASP A O 1
ATOM 958 N N . VAL A 1 123 ? -2.326 -14.172 -7.124 1.00 81.06 123 VAL A N 1
ATOM 959 C CA . VAL A 1 123 ? -1.703 -14.707 -5.900 1.00 81.06 123 VAL A CA 1
ATOM 960 C C . VAL A 1 123 ? -1.711 -16.239 -5.852 1.00 81.06 123 VAL A C 1
ATOM 962 O O . VAL A 1 123 ? -1.029 -16.847 -5.028 1.00 81.06 123 VAL A O 1
ATOM 965 N N . HIS A 1 124 ? -2.494 -16.881 -6.718 1.00 76.50 124 HIS A N 1
ATOM 966 C CA . HIS A 1 124 ? -2.583 -18.335 -6.818 1.00 76.50 124 HIS A CA 1
ATOM 967 C C . HIS A 1 124 ? -1.567 -18.947 -7.783 1.00 76.50 124 HIS A C 1
ATOM 969 O O . HIS A 1 124 ? -1.408 -20.169 -7.805 1.00 76.50 124 HIS A O 1
ATOM 975 N N . GLU A 1 125 ? -0.899 -18.131 -8.592 1.00 81.06 125 GLU A N 1
ATOM 976 C CA . GLU A 1 125 ? 0.159 -18.597 -9.475 1.00 81.06 125 GLU A CA 1
ATOM 977 C C . GLU A 1 125 ? 1.470 -18.712 -8.697 1.00 81.06 125 GLU A C 1
ATOM 979 O O . GLU A 1 125 ? 2.033 -17.714 -8.250 1.00 81.06 125 GLU A O 1
ATOM 984 N N . ASN A 1 126 ? 1.994 -19.936 -8.586 1.00 77.31 126 ASN A N 1
ATOM 985 C CA . ASN A 1 126 ? 3.240 -20.201 -7.860 1.00 77.31 126 ASN A CA 1
ATOM 986 C C . ASN A 1 126 ? 4.434 -19.376 -8.384 1.00 77.31 126 ASN A C 1
ATOM 988 O O . ASN A 1 126 ? 5.373 -19.103 -7.648 1.00 77.31 126 ASN A O 1
ATOM 992 N N . SER A 1 127 ? 4.413 -18.969 -9.657 1.00 81.19 127 SER A N 1
ATOM 993 C CA . SER A 1 127 ? 5.443 -18.106 -10.250 1.00 81.19 127 SER A CA 1
ATOM 994 C C . SER A 1 127 ? 5.485 -16.698 -9.655 1.00 81.19 127 SER A C 1
ATOM 996 O O . SER A 1 127 ? 6.500 -16.023 -9.788 1.00 81.19 127 SER A O 1
ATOM 998 N N . ASN A 1 128 ? 4.406 -16.258 -9.007 1.00 86.00 128 ASN A N 1
ATOM 999 C CA . ASN A 1 128 ? 4.300 -14.935 -8.397 1.00 86.00 128 ASN A CA 1
ATOM 1000 C C . ASN A 1 128 ? 4.608 -14.979 -6.895 1.00 86.00 128 ASN A C 1
ATOM 1002 O O . ASN A 1 128 ? 4.451 -13.971 -6.206 1.00 86.00 128 ASN A O 1
ATOM 1006 N N . GLU A 1 129 ? 5.040 -16.129 -6.366 1.00 84.44 129 GLU A N 1
ATOM 1007 C CA . GLU A 1 129 ? 5.255 -16.275 -4.933 1.00 84.44 129 GLU A CA 1
ATOM 1008 C C . GLU A 1 129 ? 6.357 -15.352 -4.402 1.00 84.44 129 GLU A C 1
ATOM 1010 O O . GLU A 1 129 ? 6.162 -14.607 -3.435 1.00 84.44 129 GLU A O 1
ATOM 1015 N N . ASP A 1 130 ? 7.489 -15.338 -5.099 1.00 85.56 130 ASP A N 1
ATOM 1016 C CA . ASP A 1 130 ? 8.619 -14.476 -4.766 1.00 85.56 130 ASP A CA 1
ATOM 1017 C C . ASP A 1 130 ? 8.220 -12.996 -4.790 1.00 85.56 130 ASP A C 1
ATOM 1019 O O . ASP A 1 130 ? 8.644 -12.232 -3.923 1.00 85.56 130 ASP A O 1
ATOM 1023 N N . TYR A 1 131 ? 7.326 -12.607 -5.712 1.00 88.56 131 TYR A N 1
ATOM 1024 C CA . TYR A 1 131 ? 6.857 -11.228 -5.824 1.00 88.56 131 TYR A CA 1
ATOM 1025 C C . TYR A 1 131 ? 6.167 -10.755 -4.538 1.00 88.56 131 TYR A C 1
ATOM 1027 O O . TYR A 1 131 ? 6.504 -9.703 -3.993 1.00 88.56 131 TYR A O 1
ATOM 1035 N N . PHE A 1 132 ? 5.214 -11.538 -4.026 1.00 89.88 132 PHE A N 1
ATOM 1036 C CA . PHE A 1 132 ? 4.462 -11.163 -2.827 1.00 89.88 132 PHE A CA 1
ATOM 1037 C C . PHE A 1 132 ? 5.312 -11.231 -1.558 1.00 89.88 132 PHE A C 1
ATOM 1039 O O . PHE A 1 132 ? 5.146 -10.393 -0.669 1.00 89.88 132 PHE A O 1
ATOM 1046 N N . CYS A 1 133 ? 6.238 -12.189 -1.475 1.00 88.31 133 CYS A N 1
ATOM 1047 C CA . CYS A 1 133 ? 7.187 -12.275 -0.368 1.00 88.31 133 CYS A CA 1
ATOM 1048 C C . CYS A 1 133 ? 8.132 -11.065 -0.335 1.00 88.31 133 CYS A C 1
ATOM 1050 O O . CYS A 1 133 ? 8.312 -10.461 0.723 1.00 88.31 133 CYS A O 1
ATOM 1052 N N . GLU A 1 134 ? 8.703 -10.678 -1.477 1.00 90.19 134 GLU A N 1
ATOM 1053 C CA . GLU A 1 134 ? 9.598 -9.522 -1.570 1.00 90.19 134 GLU A CA 1
ATOM 1054 C C . GLU A 1 134 ? 8.844 -8.215 -1.299 1.00 90.19 134 GLU A C 1
ATOM 1056 O O . GLU A 1 134 ? 9.282 -7.423 -0.462 1.00 90.19 134 GLU A O 1
ATOM 1061 N N . LEU A 1 135 ? 7.659 -8.033 -1.899 1.00 93.25 135 LEU A N 1
ATOM 1062 C CA . LEU A 1 135 ? 6.810 -6.866 -1.642 1.00 93.25 135 LEU A CA 1
ATOM 1063 C C . LEU A 1 135 ? 6.504 -6.724 -0.148 1.00 93.25 135 LEU A C 1
ATOM 1065 O O . LEU A 1 135 ? 6.611 -5.635 0.412 1.00 93.25 135 LEU A O 1
ATOM 1069 N N . PHE A 1 136 ? 6.155 -7.827 0.513 1.00 92.31 136 PHE A N 1
ATOM 1070 C CA . PHE A 1 136 ? 5.883 -7.835 1.944 1.00 92.31 136 PHE A CA 1
ATOM 1071 C C . PHE A 1 136 ? 7.091 -7.385 2.776 1.00 92.31 136 PHE A C 1
ATOM 1073 O O . PHE A 1 136 ? 6.939 -6.571 3.687 1.00 92.31 136 PHE A O 1
ATOM 1080 N N . LEU A 1 137 ? 8.295 -7.869 2.458 1.00 90.81 137 LEU A N 1
ATOM 1081 C CA . LEU A 1 137 ? 9.524 -7.473 3.153 1.00 90.81 137 LEU A CA 1
ATOM 1082 C C . LEU A 1 137 ? 9.867 -5.992 2.930 1.00 90.81 137 LEU A C 1
ATOM 1084 O O . LEU A 1 137 ? 10.205 -5.293 3.892 1.00 90.81 137 LEU A O 1
ATOM 1088 N N . CYS A 1 138 ? 9.731 -5.500 1.695 1.00 91.75 138 CYS A N 1
ATOM 1089 C CA . CYS A 1 138 ? 9.900 -4.084 1.364 1.00 91.75 138 CYS A CA 1
ATOM 1090 C C . CYS A 1 138 ? 8.936 -3.206 2.168 1.00 91.75 138 CYS A C 1
ATOM 1092 O O . CYS A 1 138 ? 9.370 -2.270 2.839 1.00 91.75 138 CYS A O 1
ATOM 1094 N N . LEU A 1 139 ? 7.642 -3.546 2.174 1.00 94.06 139 LEU A N 1
ATOM 1095 C CA . LEU A 1 139 ? 6.624 -2.794 2.909 1.00 94.06 139 LEU A CA 1
ATOM 1096 C C . LEU A 1 139 ? 6.909 -2.776 4.410 1.00 94.06 139 LEU A C 1
ATOM 1098 O O . LEU A 1 139 ? 6.873 -1.709 5.012 1.00 94.06 139 LEU A O 1
ATOM 1102 N N . ASN A 1 140 ? 7.255 -3.915 5.015 1.00 91.81 140 ASN A N 1
ATOM 1103 C CA . ASN A 1 140 ? 7.595 -3.959 6.440 1.00 91.81 140 ASN A CA 1
ATOM 1104 C C . ASN A 1 140 ? 8.769 -3.021 6.763 1.00 91.81 140 ASN A C 1
ATOM 1106 O O . ASN A 1 140 ? 8.725 -2.282 7.746 1.00 91.81 140 ASN A O 1
ATOM 1110 N N . THR A 1 141 ? 9.794 -3.005 5.908 1.00 89.81 141 THR A N 1
ATOM 1111 C CA . THR A 1 141 ? 10.975 -2.144 6.066 1.00 89.81 141 THR A CA 1
ATOM 1112 C C . THR A 1 141 ? 10.608 -0.663 5.957 1.00 89.81 141 THR A C 1
ATOM 1114 O O . THR A 1 141 ? 11.007 0.137 6.803 1.00 89.81 141 THR A O 1
ATOM 1117 N N . MET A 1 142 ? 9.802 -0.298 4.957 1.00 90.69 142 MET A N 1
ATOM 1118 C CA . MET A 1 142 ? 9.360 1.082 4.737 1.00 90.69 142 MET A CA 1
ATOM 1119 C C . MET A 1 142 ? 8.413 1.574 5.837 1.00 90.69 142 MET A C 1
ATOM 1121 O O . MET A 1 142 ? 8.537 2.713 6.281 1.00 90.69 142 MET A O 1
ATOM 1125 N N . ILE A 1 143 ? 7.522 0.717 6.344 1.00 92.00 143 ILE A N 1
ATOM 1126 C CA . ILE A 1 143 ? 6.633 1.054 7.466 1.00 92.00 143 ILE A CA 1
ATOM 1127 C C . ILE A 1 143 ? 7.441 1.309 8.745 1.00 92.00 143 ILE A C 1
ATOM 1129 O O . ILE A 1 143 ? 7.106 2.203 9.517 1.00 92.00 143 ILE A O 1
ATOM 1133 N N . MET A 1 144 ? 8.528 0.573 8.974 1.00 87.81 144 MET A N 1
ATOM 1134 C CA . MET A 1 144 ? 9.406 0.808 10.126 1.00 87.81 144 MET A CA 1
ATOM 1135 C C . MET A 1 144 ? 10.343 2.017 9.945 1.00 87.81 144 MET A C 1
ATOM 1137 O O . MET A 1 144 ? 10.990 2.435 10.902 1.00 87.81 144 MET A O 1
ATOM 1141 N N . ASN A 1 145 ? 10.424 2.620 8.754 1.00 84.06 145 ASN A N 1
ATOM 1142 C CA . ASN A 1 145 ? 11.269 3.788 8.513 1.00 84.06 145 ASN A CA 1
ATOM 1143 C C . ASN A 1 145 ? 10.539 5.104 8.838 1.00 84.06 145 ASN A C 1
ATOM 1145 O O . ASN A 1 145 ? 9.873 5.706 7.998 1.00 84.06 145 ASN A O 1
ATOM 1149 N N . ILE A 1 146 ? 10.736 5.603 10.059 1.00 71.62 146 ILE A N 1
ATOM 1150 C CA . ILE A 1 146 ? 10.086 6.825 10.570 1.00 71.62 146 ILE A CA 1
ATOM 1151 C C . ILE A 1 146 ? 10.592 8.137 9.950 1.00 71.62 146 ILE A C 1
ATOM 1153 O O . ILE A 1 146 ? 10.006 9.196 10.177 1.00 71.62 146 ILE A O 1
ATOM 1157 N N . ARG A 1 147 ? 11.686 8.108 9.173 1.00 75.88 147 ARG A N 1
ATOM 1158 C CA . ARG A 1 147 ? 12.295 9.336 8.627 1.00 75.88 147 ARG A CA 1
ATOM 1159 C C . ARG A 1 147 ? 11.390 10.038 7.619 1.00 75.88 147 ARG A C 1
ATOM 1161 O O . ARG A 1 147 ? 11.477 11.254 7.464 1.00 75.88 147 ARG A O 1
ATOM 1168 N N . HIS A 1 148 ? 10.519 9.286 6.953 1.00 81.00 148 HIS A N 1
ATOM 1169 C CA . HIS A 1 148 ? 9.726 9.776 5.835 1.00 81.00 148 HIS A CA 1
ATOM 1170 C C . HIS A 1 148 ? 8.247 9.446 6.025 1.00 81.00 148 HIS A C 1
ATOM 1172 O O . HIS A 1 148 ? 7.726 8.477 5.476 1.00 81.00 148 HIS A O 1
ATOM 1178 N N . LYS A 1 149 ? 7.565 10.292 6.808 1.00 82.50 149 LYS A N 1
ATOM 1179 C CA . LYS A 1 149 ? 6.175 10.075 7.243 1.00 82.50 149 LYS A CA 1
ATOM 1180 C C . LYS A 1 149 ? 5.202 9.810 6.092 1.00 82.50 149 LYS A C 1
AT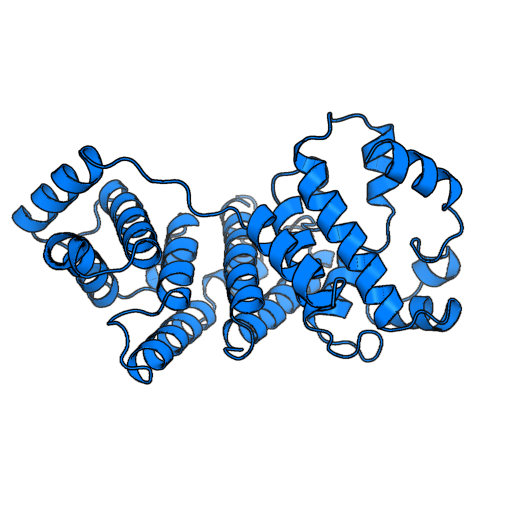OM 1182 O O . LYS A 1 149 ? 4.401 8.891 6.183 1.00 82.50 149 LYS A O 1
ATOM 1187 N N . PHE A 1 150 ? 5.284 10.561 4.992 1.00 86.19 150 PHE A N 1
ATOM 1188 C CA . PHE A 1 150 ? 4.360 10.358 3.872 1.00 86.19 150 PHE A CA 1
ATOM 1189 C C . PHE A 1 150 ? 4.569 8.999 3.185 1.00 86.19 150 PHE A C 1
ATOM 1191 O O . PHE A 1 150 ? 3.610 8.266 2.966 1.00 86.19 150 PHE A O 1
ATOM 1198 N N . THR A 1 151 ? 5.815 8.614 2.913 1.00 88.06 151 THR A N 1
ATOM 1199 C CA . THR A 1 151 ? 6.149 7.300 2.341 1.00 88.06 151 THR A CA 1
ATOM 1200 C C . THR A 1 151 ? 5.741 6.161 3.275 1.00 88.06 151 THR A C 1
ATOM 1202 O O . THR A 1 151 ? 5.185 5.164 2.815 1.00 88.06 151 THR A O 1
ATOM 1205 N N . GLN A 1 152 ? 5.938 6.331 4.587 1.00 90.00 152 GLN A N 1
ATOM 1206 C CA . GLN A 1 152 ? 5.473 5.392 5.609 1.00 90.00 152 GLN A CA 1
ATOM 1207 C C . GLN A 1 152 ? 3.947 5.213 5.548 1.00 90.00 152 GLN A C 1
ATOM 1209 O O . GLN A 1 152 ? 3.459 4.086 5.507 1.00 90.00 152 GLN A O 1
ATOM 1214 N N . GLU A 1 153 ? 3.185 6.306 5.481 1.00 88.94 153 GLU A N 1
ATOM 1215 C CA . GLU A 1 153 ? 1.722 6.265 5.376 1.00 88.94 153 GLU A CA 1
ATOM 1216 C C . GLU A 1 153 ? 1.242 5.571 4.095 1.00 88.94 153 GLU A C 1
ATOM 1218 O O . GLU A 1 153 ? 0.352 4.723 4.155 1.00 88.94 153 GLU A O 1
ATOM 1223 N N . VAL A 1 154 ? 1.840 5.877 2.937 1.00 91.50 154 VAL A N 1
ATOM 1224 C CA . VAL A 1 154 ? 1.486 5.194 1.680 1.00 91.50 154 VAL A CA 1
ATOM 1225 C C . VAL A 1 154 ? 1.836 3.703 1.767 1.00 91.50 154 VAL A C 1
ATOM 1227 O O . VAL A 1 154 ? 1.051 2.867 1.324 1.00 91.50 154 VAL A O 1
ATOM 1230 N N . SER A 1 155 ? 2.958 3.346 2.401 1.00 94.06 155 SER A N 1
ATOM 1231 C CA . SER A 1 155 ? 3.349 1.945 2.620 1.00 94.06 155 SER A CA 1
ATOM 1232 C C . SER A 1 155 ? 2.329 1.187 3.475 1.00 94.06 155 SER A C 1
ATOM 1234 O O . SER A 1 155 ? 1.992 0.049 3.156 1.00 94.06 155 SER A O 1
ATOM 1236 N N . ILE A 1 156 ? 1.788 1.819 4.523 1.00 93.69 156 ILE A N 1
ATOM 1237 C CA . ILE A 1 156 ? 0.721 1.252 5.364 1.00 93.69 156 ILE A CA 1
ATOM 1238 C C . ILE A 1 156 ? -0.537 0.949 4.530 1.00 93.69 156 ILE A C 1
ATOM 1240 O O . ILE A 1 156 ? -1.131 -0.121 4.662 1.00 93.69 156 ILE A O 1
ATOM 1244 N N . GLU A 1 157 ? -0.930 1.855 3.637 1.00 92.56 157 GLU A N 1
ATOM 1245 C CA . GLU A 1 157 ? -2.110 1.679 2.776 1.00 92.56 157 GLU A CA 1
ATOM 1246 C C . GLU A 1 157 ? -1.901 0.586 1.712 1.00 92.56 157 GLU A C 1
ATOM 1248 O O . GLU A 1 157 ? -2.785 -0.246 1.480 1.00 92.56 157 GLU A O 1
ATOM 1253 N N . VAL A 1 158 ? -0.707 0.518 1.107 1.00 94.25 158 VAL A N 1
ATOM 1254 C CA . VAL A 1 158 ? -0.337 -0.561 0.170 1.00 94.25 158 VAL A CA 1
ATOM 1255 C C . VAL A 1 158 ? -0.302 -1.914 0.882 1.00 94.25 158 VAL A C 1
ATOM 1257 O O . VAL A 1 158 ? -0.807 -2.901 0.346 1.00 94.25 158 VAL A O 1
ATOM 1260 N N . TYR A 1 159 ? 0.212 -1.967 2.113 1.00 93.38 159 TYR A N 1
ATOM 1261 C CA . TYR A 1 159 ? 0.152 -3.162 2.955 1.00 93.38 159 TYR A CA 1
ATOM 1262 C C . TYR A 1 159 ? -1.294 -3.611 3.187 1.00 93.38 159 TYR A C 1
ATOM 1264 O O . TYR A 1 159 ? -1.611 -4.794 3.073 1.00 93.38 159 TYR A O 1
ATOM 1272 N N . GLY A 1 160 ? -2.206 -2.669 3.429 1.00 90.25 160 GLY A N 1
ATOM 1273 C CA . GLY A 1 160 ? -3.633 -2.959 3.520 1.00 90.25 160 GLY A CA 1
ATOM 1274 C C . GLY A 1 160 ? -4.214 -3.592 2.264 1.00 90.25 160 GLY A C 1
ATOM 1275 O O . GLY A 1 160 ? -4.966 -4.565 2.361 1.00 90.25 160 GLY A O 1
ATOM 1276 N N . CYS A 1 161 ? -3.836 -3.079 1.092 1.00 90.88 161 CYS A N 1
ATOM 1277 C CA . CYS A 1 161 ? -4.229 -3.651 -0.194 1.00 90.88 161 CYS A CA 1
ATOM 1278 C C . CYS A 1 161 ? -3.699 -5.079 -0.353 1.00 90.88 161 CYS A C 1
ATOM 1280 O O . CYS A 1 161 ? -4.480 -5.971 -0.679 1.00 90.88 161 CYS A O 1
ATOM 1282 N N . LEU A 1 162 ? -2.423 -5.314 -0.028 1.00 91.12 162 LEU A N 1
ATOM 1283 C CA . LEU A 1 162 ? -1.796 -6.637 -0.068 1.00 91.12 162 LEU A CA 1
ATOM 1284 C C . LEU A 1 162 ? -2.554 -7.647 0.797 1.00 91.12 162 LEU A C 1
ATOM 1286 O O . LEU A 1 162 ? -2.987 -8.689 0.304 1.00 91.12 162 LEU A O 1
ATOM 1290 N N . ILE A 1 163 ? -2.774 -7.327 2.075 1.00 87.62 163 ILE A N 1
ATOM 1291 C CA . ILE A 1 163 ? -3.481 -8.234 2.982 1.00 87.62 163 ILE A CA 1
ATOM 1292 C C . ILE A 1 163 ? -4.920 -8.449 2.518 1.00 87.62 163 ILE A C 1
ATOM 1294 O O . ILE A 1 163 ? -5.393 -9.585 2.507 1.00 87.62 163 ILE A O 1
ATOM 1298 N N . LYS A 1 164 ? -5.622 -7.394 2.092 1.00 86.69 164 LYS A N 1
ATOM 1299 C CA . LYS A 1 164 ? -6.985 -7.520 1.565 1.00 86.69 164 LYS A CA 1
ATOM 1300 C C . LYS A 1 164 ? -7.027 -8.448 0.353 1.00 86.69 164 LYS A C 1
ATOM 1302 O O . LYS A 1 164 ? -7.884 -9.325 0.325 1.00 86.69 164 LYS A O 1
ATOM 1307 N N . TYR A 1 165 ? -6.100 -8.295 -0.591 1.00 86.19 165 TYR A N 1
ATOM 1308 C CA . TYR A 1 165 ? -5.995 -9.133 -1.784 1.00 86.19 165 TYR A CA 1
ATOM 1309 C C . TYR A 1 165 ? -5.856 -10.616 -1.426 1.00 86.19 165 TYR A C 1
ATOM 1311 O O . TYR A 1 165 ? -6.637 -11.453 -1.890 1.00 86.19 165 TYR A O 1
ATOM 1319 N N . ILE A 1 166 ? -4.929 -10.915 -0.512 1.00 82.69 166 ILE A N 1
ATOM 1320 C CA . ILE A 1 166 ? -4.682 -12.255 0.033 1.00 82.69 166 ILE A CA 1
ATOM 1321 C C . ILE A 1 166 ? -5.935 -12.810 0.718 1.00 82.69 166 ILE A C 1
ATOM 1323 O O . ILE A 1 166 ? -6.326 -13.948 0.472 1.00 82.69 166 ILE A O 1
ATOM 1327 N N . CYS A 1 167 ? -6.604 -12.001 1.544 1.00 79.00 167 CYS A N 1
ATOM 1328 C CA . CYS A 1 167 ? -7.785 -12.421 2.300 1.00 79.00 167 CYS A CA 1
ATOM 1329 C C . CYS A 1 167 ? -9.012 -12.673 1.415 1.00 79.00 167 CYS A C 1
ATOM 1331 O O . CYS A 1 167 ? -9.812 -13.553 1.719 1.00 79.00 167 CYS A O 1
ATOM 1333 N N . THR A 1 168 ? -9.188 -11.910 0.333 1.00 77.19 168 THR A N 1
ATOM 1334 C CA . THR A 1 168 ? -10.317 -12.085 -0.600 1.00 77.19 168 THR A CA 1
ATOM 1335 C C . THR A 1 168 ? -10.127 -13.243 -1.578 1.00 77.19 168 THR A C 1
ATOM 1337 O O . THR A 1 168 ? -11.085 -13.682 -2.219 1.00 77.19 168 THR A O 1
ATOM 1340 N N . SER A 1 169 ? -8.905 -13.760 -1.688 1.00 70.81 169 SER A N 1
ATOM 1341 C CA . SER A 1 169 ? -8.543 -14.832 -2.609 1.00 70.81 169 SER A CA 1
ATOM 1342 C C . SER A 1 169 ? -8.973 -16.197 -2.047 1.00 70.81 169 SER A C 1
ATOM 1344 O O . SER A 1 169 ? -8.189 -16.962 -1.495 1.00 70.81 169 SER A O 1
ATOM 1346 N N . ASN A 1 170 ? -10.271 -16.498 -2.178 1.00 55.59 170 ASN A N 1
ATOM 1347 C CA . ASN A 1 170 ? -10.973 -17.666 -1.612 1.00 55.59 170 ASN A CA 1
ATOM 1348 C C . ASN A 1 170 ? -10.559 -19.049 -2.174 1.00 55.59 170 ASN A C 1
ATOM 1350 O O . ASN A 1 170 ? -11.177 -20.059 -1.825 1.00 55.59 170 ASN A O 1
ATOM 1354 N N . LYS A 1 171 ? -9.570 -19.145 -3.071 1.00 54.19 171 LYS A N 1
ATOM 1355 C CA . LYS A 1 171 ? -9.209 -20.407 -3.739 1.00 54.19 171 LYS A CA 1
ATOM 1356 C C . LYS A 1 171 ? -7.868 -20.945 -3.242 1.00 54.19 171 LYS A C 1
ATOM 1358 O O . LYS A 1 171 ? -6.826 -20.461 -3.638 1.00 54.19 171 LYS A O 1
ATOM 1363 N N . LYS A 1 172 ? -7.919 -22.028 -2.457 1.00 53.50 172 LYS A N 1
ATOM 1364 C CA . LYS A 1 172 ? -6.774 -22.744 -1.857 1.00 53.50 172 LYS A CA 1
ATOM 1365 C C . LYS A 1 172 ? -5.927 -21.881 -0.907 1.00 53.50 172 LYS A C 1
ATOM 1367 O O . LYS A 1 172 ? -5.531 -20.763 -1.202 1.00 53.50 172 LYS A O 1
ATOM 1372 N N . GLN A 1 173 ? -5.608 -22.457 0.248 1.00 55.84 173 GLN A N 1
ATOM 1373 C CA . GLN A 1 173 ? -4.519 -21.985 1.098 1.00 55.84 173 GLN A CA 1
ATOM 1374 C C . GLN A 1 173 ? -3.210 -22.147 0.311 1.00 55.84 173 GLN A C 1
ATOM 1376 O O . GLN A 1 173 ? -2.594 -23.209 0.357 1.00 55.84 173 GLN A O 1
ATOM 1381 N N . SER A 1 174 ? -2.820 -21.143 -0.479 1.00 65.38 174 SER A N 1
ATOM 1382 C CA . SER A 1 174 ? -1.445 -21.066 -0.969 1.00 65.38 174 SER A CA 1
ATOM 1383 C C . SER A 1 174 ? -0.523 -20.904 0.242 1.00 65.38 174 SER A C 1
ATOM 1385 O O . SER A 1 174 ? -0.922 -20.344 1.271 1.00 65.38 174 SER A O 1
ATOM 1387 N N . PHE A 1 175 ? 0.704 -21.420 0.144 1.00 68.38 175 PHE A N 1
ATOM 1388 C CA . PHE A 1 175 ? 1.712 -21.270 1.197 1.00 68.38 175 PHE A CA 1
ATOM 1389 C C . PHE A 1 175 ? 1.872 -19.798 1.599 1.00 68.38 175 PHE A C 1
ATOM 1391 O O . PHE A 1 175 ? 1.933 -19.484 2.784 1.00 68.38 175 PHE A O 1
ATOM 1398 N N . ILE A 1 176 ? 1.819 -18.896 0.619 1.00 72.50 176 ILE A N 1
ATOM 1399 C CA . ILE A 1 176 ? 1.875 -17.448 0.819 1.00 72.50 176 ILE A CA 1
ATOM 1400 C C . ILE A 1 176 ? 0.744 -16.913 1.672 1.00 72.50 176 ILE A C 1
ATOM 1402 O O . ILE A 1 176 ? 1.001 -16.131 2.584 1.00 72.50 176 ILE A O 1
ATOM 1406 N N . ASN A 1 177 ? -0.494 -17.337 1.421 1.00 73.69 177 ASN A N 1
ATOM 1407 C CA . ASN A 1 177 ? -1.620 -16.877 2.223 1.00 73.69 177 ASN A CA 1
ATOM 1408 C C . ASN A 1 177 ? -1.416 -17.268 3.690 1.00 73.69 177 ASN A C 1
ATOM 1410 O O . ASN A 1 177 ? -1.644 -16.458 4.582 1.00 73.69 177 ASN A O 1
ATOM 1414 N N . LEU A 1 178 ? -0.928 -18.483 3.955 1.00 76.12 178 LEU A N 1
ATOM 1415 C CA . LEU A 1 178 ? -0.619 -18.906 5.318 1.00 76.12 178 LEU A CA 1
ATOM 1416 C C . LEU A 1 178 ? 0.560 -18.116 5.900 1.00 76.12 178 LEU A C 1
ATOM 1418 O O . LEU A 1 178 ? 0.445 -17.580 7.001 1.00 76.12 178 LEU A O 1
ATOM 1422 N N . PHE A 1 179 ? 1.668 -18.017 5.168 1.00 79.81 179 PHE A N 1
ATOM 1423 C CA . PHE A 1 179 ? 2.876 -17.322 5.600 1.00 79.81 179 PHE A CA 1
ATOM 1424 C C . PHE A 1 179 ? 2.589 -15.859 5.951 1.00 79.81 179 PHE A C 1
ATOM 1426 O O . PHE A 1 179 ? 2.881 -15.428 7.062 1.00 79.81 179 PHE A O 1
ATOM 1433 N N . LEU A 1 180 ? 1.954 -15.111 5.047 1.00 79.75 180 LEU A N 1
ATOM 1434 C CA . LEU A 1 180 ? 1.694 -13.685 5.230 1.00 79.75 180 LEU A CA 1
ATOM 1435 C C . LEU A 1 180 ? 0.655 -13.408 6.324 1.00 79.75 180 LEU A C 1
ATOM 1437 O O . LEU A 1 180 ? 0.813 -12.439 7.062 1.00 79.75 180 LEU A O 1
ATOM 1441 N N . LEU A 1 181 ? -0.3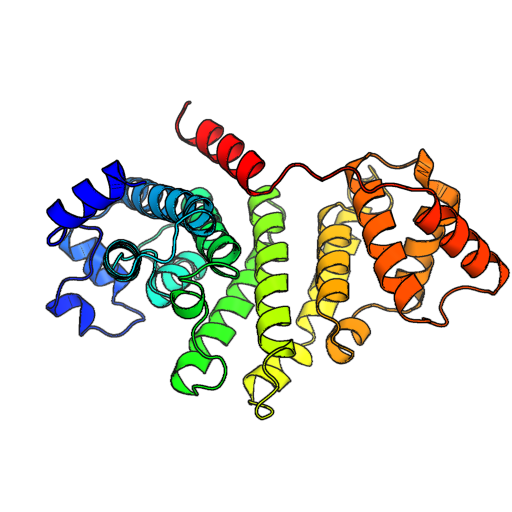69 -14.259 6.479 1.00 79.25 181 LEU A N 1
ATOM 1442 C CA . LEU A 1 181 ? -1.418 -14.057 7.490 1.00 79.25 181 LEU A CA 1
ATOM 1443 C C . LEU A 1 181 ? -1.029 -14.520 8.899 1.00 79.25 181 LEU A C 1
ATOM 1445 O O . LEU A 1 181 ? -1.579 -14.011 9.872 1.00 79.25 181 LEU A O 1
ATOM 1449 N N . THR A 1 182 ? -0.125 -15.494 9.021 1.00 80.25 182 THR A N 1
ATOM 1450 C CA . THR A 1 182 ? 0.364 -16.000 10.322 1.00 80.25 182 THR A CA 1
ATOM 1451 C C . THR A 1 182 ? 1.696 -15.391 10.745 1.00 80.25 182 THR A C 1
ATOM 1453 O O . THR A 1 182 ? 2.197 -15.667 11.835 1.00 80.25 182 THR A O 1
ATOM 1456 N N . SER A 1 183 ? 2.274 -14.561 9.885 1.00 82.69 183 SER A N 1
ATOM 1457 C CA . SER A 1 183 ? 3.528 -13.879 10.138 1.00 82.69 183 SER A CA 1
ATOM 1458 C C . SER A 1 183 ? 3.439 -12.973 11.378 1.00 82.69 183 SER A C 1
ATOM 1460 O O . SER A 1 183 ? 2.483 -12.204 11.512 1.00 82.69 183 SER A O 1
ATOM 1462 N N . PRO A 1 184 ? 4.460 -12.968 12.259 1.00 87.19 184 PRO A N 1
ATOM 1463 C CA . PRO A 1 184 ? 4.479 -12.095 13.432 1.00 87.19 184 PRO A CA 1
ATOM 1464 C C . PRO A 1 184 ? 4.690 -10.616 13.073 1.00 87.19 184 PRO A C 1
ATOM 1466 O O . PRO A 1 184 ? 4.600 -9.755 13.948 1.00 87.19 184 PRO A O 1
ATOM 1469 N N . TRP A 1 185 ? 4.983 -10.298 11.806 1.00 88.38 185 TRP A N 1
ATOM 1470 C CA . TRP A 1 185 ? 5.333 -8.948 11.367 1.00 88.38 185 TRP A CA 1
ATOM 1471 C C . TRP A 1 185 ? 4.243 -7.913 11.663 1.00 88.38 185 TRP A C 1
ATOM 1473 O O . TRP A 1 185 ? 4.586 -6.810 12.081 1.00 88.38 185 TRP A O 1
ATOM 1483 N N . SER A 1 186 ? 2.951 -8.247 11.545 1.00 88.00 186 SER A N 1
ATOM 1484 C CA . SER A 1 186 ? 1.878 -7.305 11.906 1.00 88.00 186 SER A CA 1
ATOM 1485 C C . SER A 1 186 ? 1.940 -6.922 13.388 1.00 88.00 186 SER A C 1
ATOM 1487 O O . SER A 1 186 ? 1.811 -5.748 13.723 1.00 88.00 186 SER A O 1
ATOM 1489 N N . SER A 1 187 ? 2.203 -7.884 14.280 1.00 88.00 187 SER A N 1
ATOM 1490 C CA . SER A 1 187 ? 2.374 -7.623 15.716 1.00 88.00 187 SER A CA 1
ATOM 1491 C C . SER A 1 187 ? 3.647 -6.826 16.017 1.00 88.00 187 SER A C 1
ATOM 1493 O O . SER A 1 187 ? 3.605 -5.912 16.835 1.00 88.00 187 SER A O 1
ATOM 1495 N N . ILE A 1 188 ? 4.759 -7.129 15.338 1.00 90.31 188 ILE A N 1
ATOM 1496 C CA . ILE A 1 188 ? 6.028 -6.396 15.492 1.00 90.31 188 ILE A CA 1
ATOM 1497 C C . ILE A 1 188 ? 5.858 -4.931 15.072 1.00 90.31 188 ILE A C 1
ATOM 1499 O O . ILE A 1 188 ? 6.244 -4.031 15.815 1.00 90.31 188 ILE A O 1
ATOM 1503 N N . ILE A 1 189 ? 5.245 -4.685 13.911 1.00 90.62 189 ILE A N 1
ATOM 1504 C CA . ILE A 1 189 ? 4.996 -3.333 13.396 1.00 90.62 189 ILE A CA 1
ATOM 1505 C C . ILE A 1 189 ? 4.054 -2.564 14.325 1.00 90.62 189 ILE A C 1
ATOM 1507 O O . ILE A 1 189 ? 4.319 -1.401 14.626 1.00 90.62 189 ILE A O 1
ATOM 1511 N N . LEU A 1 190 ? 2.981 -3.201 14.809 1.00 89.56 190 LEU A N 1
ATOM 1512 C CA . LEU A 1 190 ? 2.057 -2.581 15.764 1.00 89.56 190 LEU A CA 1
ATOM 1513 C C . LEU A 1 190 ? 2.781 -2.096 17.019 1.00 89.56 190 LEU A C 1
ATOM 1515 O O . LEU A 1 190 ? 2.577 -0.957 17.438 1.00 89.56 190 LEU A O 1
ATOM 1519 N N . GLU A 1 191 ? 3.622 -2.945 17.610 1.00 87.81 191 GLU A N 1
ATOM 1520 C CA . GLU A 1 191 ? 4.347 -2.588 18.827 1.00 87.81 191 GLU A CA 1
ATOM 1521 C C . GLU A 1 191 ? 5.399 -1.506 18.556 1.00 87.81 191 GLU A C 1
ATOM 1523 O O . GLU A 1 191 ? 5.501 -0.547 19.318 1.00 87.81 191 GLU A O 1
ATOM 1528 N N . TYR A 1 192 ? 6.104 -1.588 17.424 1.00 88.56 192 TYR A N 1
ATOM 1529 C CA . TYR A 1 192 ? 7.062 -0.568 17.003 1.00 88.56 192 TYR A CA 1
ATOM 1530 C C . TYR A 1 192 ? 6.406 0.816 16.860 1.00 88.56 192 TYR A C 1
ATOM 1532 O O . TYR A 1 192 ? 6.809 1.767 17.535 1.00 88.56 192 TYR A O 1
ATOM 1540 N N . LEU A 1 193 ? 5.343 0.922 16.052 1.00 87.00 193 LEU A N 1
ATOM 1541 C CA . LEU A 1 193 ? 4.634 2.186 15.803 1.00 87.00 193 LEU A CA 1
ATOM 1542 C C . LEU A 1 193 ? 3.999 2.769 17.075 1.00 87.00 193 LEU A C 1
ATOM 1544 O O . LEU A 1 193 ? 3.836 3.988 17.186 1.00 87.00 193 LEU A O 1
ATOM 1548 N N . ARG A 1 194 ? 3.651 1.906 18.037 1.00 82.56 194 ARG A N 1
ATOM 1549 C CA . ARG A 1 194 ? 3.163 2.299 19.361 1.00 82.56 194 ARG A CA 1
ATOM 1550 C C . ARG A 1 194 ? 4.281 2.834 20.252 1.00 82.56 194 ARG A C 1
ATOM 1552 O O . ARG A 1 194 ? 4.096 3.843 20.921 1.00 82.56 194 ARG A O 1
ATOM 1559 N N . THR A 1 195 ? 5.440 2.182 20.296 1.00 75.44 195 THR A N 1
ATOM 1560 C CA . THR A 1 195 ? 6.565 2.689 21.100 1.00 75.44 195 THR A CA 1
ATOM 1561 C C . THR A 1 195 ? 7.055 4.045 20.599 1.00 75.44 195 THR A C 1
ATOM 1563 O O . THR A 1 195 ? 7.323 4.926 21.414 1.00 75.44 195 THR A O 1
ATOM 1566 N N . ASP A 1 196 ? 7.061 4.267 19.284 1.00 65.38 196 ASP A N 1
ATOM 1567 C CA . ASP A 1 196 ? 7.449 5.551 18.691 1.00 65.38 196 ASP A CA 1
ATOM 1568 C C . ASP A 1 196 ? 6.504 6.707 19.087 1.00 65.38 196 ASP A C 1
ATOM 1570 O O . ASP A 1 196 ? 6.941 7.846 19.259 1.00 65.38 196 ASP A O 1
ATOM 1574 N N . SER A 1 197 ? 5.215 6.430 19.341 1.00 58.03 197 SER A N 1
ATOM 1575 C CA . SER A 1 197 ? 4.283 7.460 19.826 1.00 58.03 197 SER A CA 1
ATOM 1576 C C . SER A 1 197 ? 4.599 7.925 21.248 1.00 58.03 197 SER A C 1
ATOM 1578 O O . SER A 1 197 ? 4.426 9.099 21.563 1.00 58.03 197 SER A O 1
ATOM 1580 N N . SER A 1 198 ? 5.111 7.027 22.095 1.00 53.59 198 SER A N 1
ATOM 1581 C CA . SER A 1 198 ? 5.415 7.321 23.502 1.00 53.59 198 SER A CA 1
ATOM 1582 C C . SER A 1 198 ? 6.657 8.195 23.710 1.00 53.59 198 SER A C 1
ATOM 1584 O O . SER A 1 198 ? 6.773 8.853 24.739 1.00 53.59 198 SER A O 1
ATOM 1586 N N . VAL A 1 199 ? 7.575 8.233 22.738 1.00 52.25 199 VAL A N 1
ATOM 1587 C CA . VAL A 1 199 ? 8.839 8.986 22.839 1.00 52.25 199 VAL A CA 1
ATOM 1588 C C . VAL A 1 199 ? 8.652 10.469 22.489 1.00 52.25 199 VAL A C 1
ATOM 1590 O O . VAL A 1 199 ? 9.394 11.314 22.985 1.00 52.25 199 VAL A O 1
ATOM 1593 N N . ASN A 1 200 ? 7.640 10.803 21.680 1.00 47.22 200 ASN A N 1
ATOM 1594 C CA . ASN A 1 200 ? 7.460 12.144 21.112 1.00 47.22 200 ASN A CA 1
ATOM 1595 C C . ASN A 1 200 ? 6.432 13.038 21.841 1.00 47.22 200 ASN A C 1
ATOM 1597 O O . ASN A 1 200 ? 6.146 14.118 21.344 1.00 47.22 200 ASN A O 1
ATOM 1601 N N . ASN A 1 201 ? 5.910 12.638 23.011 1.00 46.00 201 ASN A N 1
ATOM 1602 C CA . ASN A 1 201 ? 5.105 13.438 23.966 1.00 46.00 201 ASN A CA 1
ATOM 1603 C C . ASN A 1 201 ? 3.858 14.216 23.464 1.00 46.00 201 ASN A C 1
ATOM 1605 O O . ASN A 1 201 ? 3.157 14.786 24.297 1.00 46.00 201 ASN A O 1
ATOM 1609 N N . ASP A 1 202 ? 3.522 14.213 22.172 1.00 48.09 202 ASP A N 1
ATOM 1610 C CA . ASP A 1 202 ? 2.441 15.050 21.615 1.00 48.09 202 ASP A CA 1
ATOM 1611 C C . ASP A 1 202 ? 1.071 14.345 21.504 1.00 48.09 202 ASP A C 1
ATOM 1613 O O . ASP A 1 202 ? 0.081 14.953 21.097 1.00 48.09 202 ASP A O 1
ATOM 1617 N N . GLY A 1 203 ? 0.959 13.077 21.910 1.00 54.88 203 GLY A N 1
ATOM 1618 C CA . GLY A 1 203 ? -0.320 12.365 21.957 1.00 54.88 203 GLY A CA 1
ATOM 1619 C C . GLY A 1 203 ? -0.190 10.910 22.403 1.00 54.88 203 GLY A C 1
ATOM 1620 O O . GLY A 1 203 ? 0.858 10.290 22.251 1.00 54.88 203 GLY A O 1
ATOM 1621 N N . GLU A 1 204 ? -1.272 10.345 22.944 1.00 67.56 204 GLU A N 1
ATOM 1622 C CA . GLU A 1 204 ? -1.312 8.952 23.420 1.00 67.56 204 GLU A CA 1
ATOM 1623 C C . GLU A 1 204 ? -1.117 7.926 22.279 1.00 67.56 204 GLU A C 1
ATOM 1625 O O . GLU A 1 204 ? -0.635 6.816 22.509 1.00 67.56 204 GLU A O 1
ATOM 1630 N N . PHE A 1 205 ? -1.407 8.316 21.029 1.00 75.88 205 PHE A N 1
ATOM 1631 C CA . PHE A 1 205 ? -1.300 7.475 19.833 1.00 75.88 205 PHE A CA 1
ATOM 1632 C C . PHE A 1 205 ? -0.656 8.234 18.662 1.00 75.88 205 PHE A C 1
ATOM 1634 O O . PHE A 1 205 ? -1.021 9.377 18.395 1.00 75.88 205 PHE A O 1
ATOM 1641 N N . SER A 1 206 ? 0.257 7.598 17.915 1.00 80.94 206 SER A N 1
ATOM 1642 C CA . SER A 1 206 ? 0.780 8.170 16.663 1.00 80.94 206 SER A CA 1
ATOM 1643 C C . SER A 1 206 ? -0.219 7.979 15.517 1.00 80.94 206 SER A C 1
ATOM 1645 O O . SER A 1 206 ? -0.945 6.981 15.463 1.00 80.94 206 SER A O 1
ATOM 1647 N N . SER A 1 207 ? -0.229 8.904 14.551 1.00 81.56 207 SER A N 1
ATOM 1648 C CA . SER A 1 207 ? -1.070 8.792 13.350 1.00 81.56 207 SER A CA 1
ATOM 1649 C C . SER A 1 207 ? -0.767 7.520 12.553 1.00 81.56 207 SER A C 1
ATOM 1651 O O . SER A 1 207 ? -1.697 6.856 12.101 1.00 81.56 207 SER A O 1
ATOM 1653 N N . SER A 1 208 ? 0.508 7.137 12.435 1.00 86.94 208 SER A N 1
ATOM 1654 C CA . SER A 1 208 ? 0.939 5.913 11.749 1.00 86.94 208 SER A CA 1
ATOM 1655 C C . SER A 1 208 ? 0.457 4.648 12.463 1.00 86.94 208 SER A C 1
ATOM 1657 O O . SER A 1 208 ? -0.006 3.718 11.807 1.00 86.94 208 SER A O 1
ATOM 1659 N N . PHE A 1 209 ? 0.493 4.616 13.802 1.00 89.62 209 PHE A N 1
ATOM 1660 C CA . PHE A 1 209 ? -0.069 3.506 14.578 1.00 89.62 209 PHE A CA 1
ATOM 1661 C C . PHE A 1 209 ? -1.571 3.352 14.319 1.00 89.62 209 PHE A C 1
ATOM 1663 O O . PHE A 1 209 ? -2.039 2.262 13.985 1.00 89.62 209 PHE A O 1
ATOM 1670 N N . LEU A 1 210 ? -2.323 4.451 14.413 1.00 89.62 210 LEU A N 1
ATOM 1671 C CA . LEU A 1 210 ? -3.765 4.444 14.175 1.00 89.62 210 LEU A CA 1
ATOM 1672 C C . LEU A 1 210 ? -4.111 4.066 12.730 1.00 89.62 210 LEU A C 1
ATOM 1674 O O . LEU A 1 210 ? -5.032 3.278 12.512 1.00 89.62 210 LEU A O 1
ATOM 1678 N N . ALA A 1 211 ? -3.353 4.568 11.752 1.00 89.44 211 ALA A N 1
ATOM 1679 C CA . ALA A 1 211 ? -3.498 4.201 10.348 1.00 89.44 211 ALA A CA 1
ATOM 1680 C C . ALA A 1 211 ? -3.289 2.696 10.139 1.00 89.44 211 ALA A C 1
ATOM 1682 O O . ALA A 1 211 ? -4.116 2.041 9.503 1.00 89.44 211 ALA A O 1
ATOM 1683 N N . PHE A 1 212 ? -2.238 2.129 10.738 1.00 91.81 212 PHE A N 1
ATOM 1684 C CA . PHE A 1 212 ? -1.937 0.706 10.615 1.00 91.81 212 PHE A CA 1
ATOM 1685 C C . PHE A 1 212 ? -3.030 -0.162 11.246 1.00 91.81 212 PHE A C 1
ATOM 1687 O O . PHE A 1 212 ? -3.551 -1.061 10.588 1.00 91.81 212 PHE A O 1
ATOM 1694 N N . VAL A 1 213 ? -3.476 0.154 12.468 1.00 91.19 213 VAL A N 1
ATOM 1695 C CA . VAL A 1 213 ? -4.616 -0.531 13.108 1.00 91.19 213 VAL A CA 1
ATOM 1696 C C . VAL A 1 213 ? -5.862 -0.460 12.223 1.00 91.19 213 VAL A C 1
ATOM 1698 O O . VAL A 1 213 ? -6.527 -1.471 11.986 1.00 91.19 213 VAL A O 1
ATOM 1701 N N . ASN A 1 214 ? -6.170 0.725 11.695 1.00 90.25 214 ASN A N 1
ATOM 1702 C CA . ASN A 1 214 ? -7.328 0.939 10.838 1.00 90.25 214 ASN A CA 1
ATOM 1703 C C . ASN A 1 214 ? -7.269 0.092 9.556 1.00 90.25 214 ASN A C 1
ATOM 1705 O O . ASN A 1 214 ? -8.295 -0.447 9.125 1.00 90.25 214 ASN A O 1
ATOM 1709 N N . VAL A 1 215 ? -6.082 -0.054 8.966 1.00 90.25 215 VAL A N 1
ATOM 1710 C CA . VAL A 1 215 ? -5.828 -0.927 7.817 1.00 90.25 215 VAL A CA 1
ATOM 1711 C C . VAL A 1 215 ? -6.067 -2.393 8.178 1.00 90.25 215 VAL A C 1
ATOM 1713 O O . VAL A 1 215 ? -6.868 -3.045 7.507 1.00 90.25 215 VAL A O 1
ATOM 1716 N N . LEU A 1 216 ? -5.466 -2.897 9.261 1.00 89.25 216 LEU A N 1
ATOM 1717 C CA . LEU A 1 216 ? -5.618 -4.297 9.679 1.00 89.25 216 LEU A CA 1
ATOM 1718 C C . LEU A 1 216 ? -7.091 -4.662 9.917 1.00 89.25 216 LEU A C 1
ATOM 1720 O O . LEU A 1 216 ? -7.562 -5.692 9.429 1.00 89.25 216 LEU A O 1
ATOM 1724 N N . LEU A 1 217 ? -7.850 -3.780 10.577 1.00 87.69 217 LEU A N 1
ATOM 1725 C CA . LEU A 1 217 ? -9.286 -3.966 10.820 1.00 87.69 217 LEU A CA 1
ATOM 1726 C C . LEU A 1 217 ? -10.126 -3.976 9.532 1.00 87.69 217 LEU A C 1
ATOM 1728 O O . LEU A 1 217 ? -11.190 -4.592 9.500 1.00 87.69 217 LEU A O 1
ATOM 1732 N N . SER A 1 218 ? -9.657 -3.335 8.459 1.00 85.50 218 SER A N 1
ATOM 1733 C CA . SER A 1 218 ? -10.370 -3.268 7.171 1.00 85.50 218 SER A CA 1
ATOM 1734 C C . SER A 1 218 ? -10.278 -4.556 6.351 1.00 85.50 218 SER A C 1
ATOM 1736 O O . SER A 1 218 ? -11.054 -4.748 5.416 1.00 85.50 218 SER A O 1
ATOM 1738 N N . THR A 1 219 ? -9.331 -5.439 6.676 1.00 78.75 219 THR A N 1
ATOM 1739 C CA . THR A 1 219 ? -9.072 -6.683 5.926 1.00 78.75 219 THR A CA 1
ATOM 1740 C C . THR A 1 219 ? -10.155 -7.736 6.131 1.00 78.75 219 THR A C 1
ATOM 1742 O O . THR A 1 219 ? -10.249 -8.696 5.371 1.00 78.75 219 THR A O 1
ATOM 1745 N N . ASN A 1 220 ? -10.976 -7.566 7.168 1.00 75.62 220 ASN A N 1
ATOM 1746 C CA . ASN A 1 220 ? -11.981 -8.517 7.610 1.00 75.62 220 ASN A CA 1
ATOM 1747 C C . ASN A 1 220 ? -11.446 -9.916 7.986 1.00 75.62 220 ASN A C 1
ATOM 1749 O O . ASN A 1 220 ? -12.255 -10.813 8.215 1.00 75.62 220 ASN A O 1
ATOM 1753 N N . CYS A 1 221 ? -10.130 -10.095 8.126 1.00 78.50 221 CYS A N 1
ATOM 1754 C CA . CYS A 1 221 ? -9.492 -11.378 8.414 1.00 78.50 221 CYS A CA 1
ATOM 1755 C C . CYS A 1 221 ? -9.295 -11.613 9.917 1.00 78.50 221 CYS A C 1
ATOM 1757 O O . CYS A 1 221 ? -8.713 -10.782 10.613 1.00 78.50 221 CYS A O 1
ATOM 1759 N N . SER A 1 222 ? -9.753 -12.763 10.426 1.00 78.31 222 SER A N 1
ATOM 1760 C CA . SER A 1 222 ? -9.650 -13.114 11.851 1.00 78.31 222 SER A CA 1
ATOM 1761 C C . SER A 1 222 ? -8.207 -13.345 12.314 1.00 78.31 222 SER A C 1
ATOM 1763 O O . SER A 1 222 ? -7.863 -12.945 13.424 1.00 78.31 222 SER A O 1
ATOM 1765 N N . ALA A 1 223 ? -7.356 -13.936 11.468 1.00 78.25 223 ALA A N 1
ATOM 1766 C CA . ALA A 1 223 ? -5.941 -14.155 11.777 1.00 78.25 223 ALA A CA 1
ATOM 1767 C C . ALA A 1 223 ? -5.204 -12.821 11.971 1.00 78.25 223 ALA A C 1
ATOM 1769 O O . ALA A 1 223 ? -4.552 -12.615 12.990 1.00 78.25 223 ALA A O 1
ATOM 1770 N N . ILE A 1 224 ? -5.410 -11.873 11.056 1.00 78.94 224 ILE A N 1
ATOM 1771 C CA . ILE A 1 224 ? -4.829 -10.527 11.144 1.00 78.94 224 ILE A CA 1
ATOM 1772 C C . ILE A 1 224 ? -5.414 -9.753 12.322 1.00 78.94 224 ILE A C 1
ATOM 1774 O O . ILE A 1 224 ? -4.688 -9.096 13.052 1.00 78.94 224 ILE A O 1
ATOM 1778 N N . PHE A 1 225 ? -6.717 -9.875 12.570 1.00 77.69 225 PHE A N 1
ATOM 1779 C CA . PHE A 1 225 ? -7.337 -9.252 13.735 1.00 77.69 225 PHE A CA 1
ATOM 1780 C C . PHE A 1 225 ? -6.698 -9.713 15.053 1.00 77.69 225 PHE A C 1
ATOM 1782 O O . PHE A 1 225 ? -6.507 -8.905 15.959 1.00 77.69 225 PHE A O 1
ATOM 1789 N N . SER A 1 226 ? -6.329 -10.994 15.153 1.00 80.44 226 SER A N 1
ATOM 1790 C CA . SER A 1 226 ? -5.703 -11.544 16.360 1.00 80.44 226 SER A CA 1
ATOM 1791 C C . SER A 1 226 ? -4.330 -10.941 16.680 1.00 80.44 226 SER A C 1
ATOM 1793 O O . SER A 1 226 ? -3.866 -11.072 17.812 1.00 80.44 226 SER A O 1
ATOM 1795 N N . SER A 1 227 ? -3.704 -10.227 15.732 1.00 83.25 227 SER A N 1
ATOM 1796 C CA . SER A 1 227 ? -2.449 -9.511 15.974 1.00 83.25 227 SER A CA 1
ATOM 1797 C C . SER A 1 227 ? -2.625 -8.287 16.879 1.00 83.25 227 SER A C 1
ATOM 1799 O O . SER A 1 227 ? -1.631 -7.796 17.414 1.00 83.25 227 SER A O 1
ATOM 1801 N N . ILE A 1 228 ? -3.856 -7.779 17.036 1.00 85.69 228 ILE A N 1
ATOM 1802 C CA . ILE A 1 228 ? -4.187 -6.637 17.892 1.00 85.69 228 ILE A CA 1
ATOM 1803 C C . ILE A 1 228 ? -4.747 -7.163 19.216 1.00 85.69 228 ILE A C 1
ATOM 1805 O O . ILE A 1 228 ? -5.745 -7.884 19.251 1.00 85.69 228 ILE A O 1
ATOM 1809 N N . SER A 1 229 ? -4.133 -6.786 20.337 1.00 85.50 229 SER A N 1
ATOM 1810 C CA . SER A 1 229 ? -4.602 -7.256 21.644 1.00 85.50 229 SER A CA 1
ATOM 1811 C C . SER A 1 229 ? -5.956 -6.641 22.030 1.00 85.50 229 SER A C 1
ATOM 1813 O O . SER A 1 229 ? -6.231 -5.470 21.755 1.00 85.50 229 SER A O 1
ATOM 1815 N N . LYS A 1 230 ? -6.791 -7.401 22.759 1.00 85.31 230 LYS A N 1
ATOM 1816 C CA . LYS A 1 230 ? -8.077 -6.903 23.289 1.00 85.31 230 LYS A CA 1
ATOM 1817 C C . LYS A 1 230 ? -7.912 -5.628 24.124 1.00 85.31 230 LYS A C 1
ATOM 1819 O O . LYS A 1 230 ? -8.726 -4.720 24.012 1.00 85.31 230 LYS A O 1
ATOM 1824 N N . ASN A 1 231 ? -6.842 -5.539 24.916 1.00 85.19 231 ASN A N 1
ATOM 1825 C CA . ASN A 1 231 ? -6.553 -4.358 25.731 1.00 85.19 231 ASN A CA 1
ATOM 1826 C C . ASN A 1 231 ? -6.233 -3.129 24.868 1.00 85.19 231 ASN A C 1
ATOM 1828 O O . ASN A 1 231 ? -6.715 -2.041 25.165 1.00 85.19 231 ASN A O 1
ATOM 1832 N N . GLN A 1 232 ? -5.472 -3.291 23.778 1.00 85.81 232 GLN A N 1
ATOM 1833 C CA . GLN A 1 232 ? -5.215 -2.195 22.834 1.00 85.81 232 GLN A CA 1
ATOM 1834 C C . GLN A 1 232 ? -6.509 -1.717 22.172 1.00 85.81 232 GLN A C 1
ATOM 1836 O O . GLN A 1 232 ? -6.751 -0.515 22.116 1.00 85.81 232 GLN A O 1
ATOM 1841 N N . LEU A 1 233 ? -7.362 -2.644 21.723 1.00 86.94 233 LEU A N 1
ATOM 1842 C CA . LEU A 1 233 ? -8.664 -2.297 21.149 1.00 86.94 233 LEU A CA 1
ATOM 1843 C C . LEU A 1 233 ? -9.538 -1.555 22.163 1.00 86.94 233 LEU A C 1
ATOM 1845 O O . LEU A 1 233 ? -10.108 -0.524 21.826 1.00 86.94 233 LEU A O 1
ATOM 1849 N N . ARG A 1 234 ? -9.594 -2.030 23.413 1.00 86.94 234 ARG A N 1
ATOM 1850 C CA . ARG A 1 234 ? -10.335 -1.365 24.490 1.00 86.94 234 ARG A CA 1
ATOM 1851 C C . ARG A 1 234 ? -9.853 0.068 24.696 1.00 86.94 234 ARG A C 1
ATOM 1853 O O . ARG A 1 234 ? -10.678 0.971 24.721 1.00 86.94 234 ARG A O 1
ATOM 1860 N N . ASN A 1 235 ? -8.542 0.287 24.781 1.00 87.62 235 ASN A N 1
ATOM 1861 C CA . ASN A 1 235 ? -7.980 1.624 24.981 1.00 87.62 235 ASN A CA 1
ATOM 1862 C C . ASN A 1 235 ? -8.332 2.578 23.830 1.00 87.62 235 ASN A C 1
ATOM 1864 O O . ASN A 1 235 ? -8.723 3.711 24.084 1.00 87.62 235 ASN A O 1
ATOM 1868 N N . LEU A 1 236 ? -8.260 2.113 22.579 1.00 88.75 236 LEU A N 1
ATOM 1869 C CA . LEU A 1 236 ? -8.640 2.914 21.409 1.00 88.75 236 LEU A CA 1
ATOM 1870 C C . LEU A 1 236 ? -10.126 3.295 21.417 1.00 88.75 236 LEU A C 1
ATOM 1872 O O . LEU A 1 236 ? -10.481 4.428 21.100 1.00 88.75 236 LEU A O 1
ATOM 1876 N N . LEU A 1 237 ? -10.997 2.362 21.806 1.00 87.56 237 LEU A N 1
ATOM 1877 C CA . LEU A 1 237 ? -12.433 2.619 21.923 1.00 87.56 237 LEU A CA 1
ATOM 1878 C C . LEU A 1 237 ? -12.739 3.614 23.045 1.00 87.56 237 LEU A C 1
ATOM 1880 O O . LEU A 1 237 ? -13.541 4.521 22.852 1.00 87.56 237 LEU A O 1
ATOM 1884 N N . LEU A 1 238 ? -12.089 3.471 24.201 1.00 86.25 238 LEU A N 1
ATOM 1885 C CA . LEU A 1 238 ? -12.265 4.389 25.326 1.00 86.25 238 LEU A CA 1
ATOM 1886 C C . LEU A 1 238 ? -11.754 5.794 24.998 1.00 86.25 238 LEU A C 1
ATOM 1888 O O . LEU A 1 238 ? -12.426 6.760 25.346 1.00 86.25 238 LEU A O 1
ATOM 1892 N N . ALA A 1 239 ? -10.643 5.911 24.265 1.00 85.81 239 ALA A N 1
ATOM 1893 C CA . ALA A 1 239 ? -10.154 7.196 23.771 1.00 85.81 239 ALA A CA 1
ATOM 1894 C C . ALA A 1 239 ? -11.185 7.879 22.855 1.00 85.81 239 ALA A C 1
ATOM 1896 O O . ALA A 1 239 ? -11.414 9.082 22.959 1.00 85.81 239 ALA A O 1
ATOM 1897 N N . TYR A 1 240 ? -11.884 7.115 22.008 1.00 85.75 240 TYR A N 1
ATOM 1898 C CA . TYR A 1 240 ? -12.986 7.660 21.215 1.00 85.75 240 TYR A CA 1
ATOM 1899 C C . TYR A 1 240 ? -14.199 8.048 22.075 1.00 85.75 240 TYR A C 1
ATOM 1901 O O . TYR A 1 240 ? -14.759 9.115 21.880 1.00 85.75 240 TYR A O 1
ATOM 1909 N N . ILE A 1 241 ? -14.607 7.228 23.047 1.00 83.19 241 ILE A N 1
ATOM 1910 C CA . ILE A 1 241 ? -15.813 7.495 23.854 1.00 83.19 241 ILE A CA 1
ATOM 1911 C C . ILE A 1 241 ? -15.611 8.666 24.829 1.00 83.19 241 ILE A C 1
ATOM 1913 O O . ILE A 1 241 ? -16.520 9.469 25.041 1.00 83.19 241 ILE A O 1
ATOM 1917 N N . HIS A 1 242 ? -14.447 8.744 25.475 1.00 82.19 242 HIS A N 1
ATOM 1918 C CA . HIS A 1 242 ? -14.210 9.649 26.603 1.00 82.19 242 HIS A CA 1
ATOM 1919 C C . HIS A 1 242 ? -13.356 10.865 26.253 1.00 82.19 242 HIS A C 1
ATOM 1921 O O . HIS A 1 242 ? -13.501 11.910 26.891 1.00 82.19 242 HIS A O 1
ATOM 1927 N N . ASP A 1 243 ? -12.499 10.749 25.239 1.00 77.19 243 ASP A N 1
ATOM 1928 C CA . ASP A 1 243 ? -11.447 11.724 24.962 1.00 77.19 243 ASP A CA 1
ATOM 1929 C C . ASP A 1 243 ? -11.505 12.299 23.541 1.00 77.19 243 ASP A C 1
ATOM 1931 O O . ASP A 1 243 ? -10.601 13.030 23.148 1.00 77.19 243 ASP A O 1
ATOM 1935 N N . GLU A 1 244 ? -12.591 12.077 22.786 1.00 69.06 244 GLU A N 1
ATOM 1936 C CA . GLU A 1 244 ? -12.714 12.521 21.388 1.00 69.06 244 GLU A CA 1
ATOM 1937 C C . GLU A 1 244 ? -12.310 13.989 21.196 1.00 69.06 244 GLU A C 1
ATOM 1939 O O . GLU A 1 244 ? -11.463 14.307 20.365 1.00 69.06 244 GLU A O 1
ATOM 1944 N N . ASN A 1 245 ? -12.847 14.888 22.025 1.00 72.81 245 ASN A N 1
ATOM 1945 C CA . ASN A 1 245 ? -12.604 16.330 21.928 1.00 72.81 245 ASN A CA 1
ATOM 1946 C C . ASN A 1 245 ? -11.176 16.763 22.306 1.00 72.81 245 ASN A C 1
ATOM 1948 O O . ASN A 1 245 ? -10.843 17.937 22.151 1.00 72.81 245 ASN A O 1
ATOM 1952 N N . LYS A 1 246 ? -10.340 15.849 22.809 1.00 77.75 246 LYS A N 1
ATOM 1953 C CA . LYS A 1 246 ? -8.938 16.111 23.164 1.00 77.75 246 LYS A CA 1
ATOM 1954 C C . LYS A 1 246 ? -7.972 15.841 22.009 1.00 77.75 246 LYS A C 1
ATOM 1956 O O . LYS A 1 246 ? -6.802 16.196 22.117 1.00 77.75 246 LYS A O 1
ATOM 1961 N N . HIS A 1 247 ? -8.441 15.240 20.916 1.00 77.50 247 HIS A N 1
ATOM 1962 C CA . HIS A 1 247 ? -7.603 14.835 19.791 1.00 77.50 247 HIS A CA 1
ATOM 1963 C C . HIS A 1 247 ? -7.768 15.751 18.567 1.00 77.50 247 HIS A C 1
ATOM 1965 O O . HIS A 1 247 ? -8.840 16.307 18.301 1.00 77.50 247 HIS A O 1
ATOM 1971 N N . ASP A 1 248 ? -6.705 15.880 17.768 1.00 80.12 248 ASP A N 1
ATOM 1972 C CA . ASP A 1 248 ? -6.758 16.574 16.481 1.00 80.12 248 ASP A CA 1
ATOM 1973 C C . ASP A 1 248 ? -7.718 15.869 15.495 1.00 80.12 248 ASP A C 1
ATOM 1975 O O . ASP A 1 248 ? -8.180 14.746 15.714 1.00 80.12 248 ASP A O 1
ATOM 1979 N N . SER A 1 249 ? -8.063 16.533 14.389 1.00 79.88 249 SER A N 1
ATOM 1980 C CA . SER A 1 249 ? -9.032 15.997 13.422 1.00 79.88 249 SER A CA 1
ATOM 1981 C C . SER A 1 249 ? -8.598 14.683 12.761 1.00 79.88 249 SER A C 1
ATOM 1983 O O . SER A 1 249 ? -9.453 13.863 12.439 1.00 79.88 249 SER A O 1
ATOM 1985 N N . VAL A 1 250 ? -7.297 14.469 12.536 1.00 79.50 250 VAL A N 1
ATOM 1986 C CA . VAL A 1 250 ? -6.782 13.251 11.891 1.00 79.50 250 VAL A CA 1
ATOM 1987 C C . VAL A 1 250 ? -6.890 12.076 12.854 1.00 79.50 250 VAL A C 1
ATOM 1989 O O . VAL A 1 250 ? -7.460 11.043 12.502 1.00 79.50 250 VAL A O 1
ATOM 1992 N N . THR A 1 251 ? -6.420 12.260 14.087 1.00 82.50 251 THR A N 1
ATOM 1993 C CA . THR A 1 251 ? -6.514 11.261 15.159 1.00 82.50 251 THR A CA 1
ATOM 1994 C C . THR A 1 251 ? -7.968 10.877 15.429 1.00 82.50 251 THR A C 1
ATOM 1996 O O . THR A 1 251 ? -8.300 9.689 15.440 1.00 82.50 251 THR A O 1
ATOM 1999 N N . ARG A 1 252 ? -8.870 11.864 15.536 1.00 81.75 252 ARG A N 1
ATOM 2000 C CA . ARG A 1 252 ? -10.314 11.617 15.692 1.00 81.75 252 ARG A CA 1
ATOM 2001 C C . ARG A 1 252 ? -10.900 10.792 14.553 1.00 81.75 252 ARG A C 1
ATOM 2003 O O . ARG A 1 252 ? -11.626 9.836 14.809 1.00 81.75 252 ARG A O 1
ATOM 2010 N N . ASN A 1 253 ? -10.567 11.119 13.304 1.00 85.00 253 ASN A N 1
ATOM 2011 C CA . ASN A 1 253 ? -11.074 10.383 12.145 1.00 85.00 253 ASN A CA 1
ATOM 2012 C C . ASN A 1 253 ? -10.643 8.909 12.161 1.00 85.00 253 ASN A C 1
ATOM 2014 O O . ASN A 1 253 ? -11.455 8.033 11.850 1.00 85.00 253 ASN A O 1
ATOM 2018 N N . TYR A 1 254 ? -9.400 8.614 12.557 1.00 86.94 254 TYR A N 1
ATOM 2019 C CA . TYR A 1 254 ? -8.960 7.228 12.707 1.00 86.94 254 TYR A CA 1
ATOM 2020 C C . TYR A 1 254 ? -9.663 6.515 13.858 1.00 86.94 254 TYR A C 1
ATOM 2022 O O . TYR A 1 254 ? -10.182 5.421 13.641 1.00 86.94 254 TYR A O 1
ATOM 2030 N N . LEU A 1 255 ? -9.724 7.125 15.046 1.00 88.00 255 LEU A N 1
ATOM 2031 C CA . LEU A 1 255 ? -10.407 6.548 16.208 1.00 88.00 255 LEU A CA 1
ATOM 2032 C C . LEU A 1 255 ? -11.874 6.234 15.893 1.00 88.00 255 LEU A C 1
ATOM 2034 O O . LEU A 1 255 ? -12.341 5.129 16.152 1.00 88.00 255 LEU A O 1
ATOM 2038 N N . LYS A 1 256 ? -12.569 7.153 15.224 1.00 86.50 256 LYS A N 1
ATOM 2039 C CA . LYS A 1 256 ? -13.940 6.960 14.751 1.00 86.50 256 LYS A CA 1
ATOM 2040 C C . LYS A 1 256 ? -14.072 5.815 13.745 1.00 86.50 256 LYS A C 1
ATOM 2042 O O . LYS A 1 256 ? -14.946 4.962 13.891 1.00 86.50 256 LYS A O 1
ATOM 2047 N N . SER A 1 257 ? -13.197 5.763 12.739 1.00 87.81 257 SER A N 1
ATOM 2048 C CA . SER A 1 257 ? -13.184 4.685 11.737 1.00 87.81 257 SER A CA 1
ATOM 2049 C C . SER A 1 257 ? -12.919 3.313 12.374 1.00 87.81 257 SER A C 1
ATOM 2051 O O . SER A 1 257 ? -13.575 2.327 12.031 1.00 87.81 257 SER A O 1
ATOM 2053 N N . ILE A 1 258 ? -11.989 3.242 13.330 1.00 89.12 258 ILE A N 1
ATOM 2054 C CA . ILE A 1 258 ? -11.690 2.039 14.117 1.00 89.12 258 ILE A CA 1
ATOM 2055 C C . ILE A 1 258 ? -12.927 1.619 14.923 1.00 89.12 258 ILE A C 1
ATOM 2057 O O . ILE A 1 258 ? -13.364 0.472 14.827 1.00 89.12 258 ILE A O 1
ATOM 2061 N N . SER A 1 259 ? -13.534 2.561 15.644 1.00 87.38 259 SER A N 1
ATOM 2062 C CA . SER A 1 259 ? -14.743 2.359 16.444 1.00 87.38 259 SER A CA 1
ATOM 2063 C C . SER A 1 259 ? -15.904 1.786 15.635 1.00 87.38 259 SER A C 1
ATOM 2065 O O . SER A 1 259 ? -16.499 0.792 16.044 1.00 87.38 259 SER A O 1
ATOM 2067 N N . GLN A 1 260 ? -16.186 2.333 14.449 1.00 85.19 260 GLN A N 1
ATOM 2068 C CA . GLN A 1 260 ? -17.242 1.824 13.564 1.00 85.19 260 GLN A CA 1
ATOM 2069 C C . GLN A 1 260 ? -16.971 0.386 13.095 1.00 85.19 260 GLN A C 1
ATOM 2071 O O . GLN A 1 260 ? -17.875 -0.454 13.085 1.00 85.19 260 GLN A O 1
ATOM 2076 N N . LYS A 1 261 ? -15.717 0.070 12.744 1.00 84.81 261 LYS A N 1
ATOM 2077 C CA . LYS A 1 261 ? -15.325 -1.282 12.311 1.00 84.81 261 LYS A CA 1
ATOM 2078 C C . LYS A 1 261 ? -15.469 -2.300 13.436 1.00 84.81 261 LYS A C 1
ATOM 2080 O O . LYS A 1 261 ? -15.926 -3.413 13.187 1.00 84.81 261 LYS A O 1
ATOM 2085 N N . ILE A 1 262 ? -15.134 -1.922 14.665 1.00 81.38 262 ILE A N 1
ATOM 2086 C CA . ILE A 1 262 ? -15.265 -2.792 15.837 1.00 81.38 262 ILE A CA 1
ATOM 2087 C C . ILE A 1 262 ? -16.738 -2.955 16.239 1.00 81.38 262 ILE A C 1
ATOM 2089 O O . ILE A 1 262 ? -17.182 -4.082 16.449 1.00 81.38 262 ILE A O 1
ATOM 2093 N N . ALA A 1 263 ? -17.511 -1.865 16.294 1.00 74.75 263 ALA A N 1
ATOM 2094 C CA . ALA A 1 263 ? -18.928 -1.896 16.669 1.00 74.75 263 ALA A CA 1
ATOM 2095 C C . ALA A 1 263 ? -19.740 -2.849 15.777 1.00 74.75 263 ALA A C 1
ATOM 2097 O O . ALA A 1 263 ? -20.580 -3.600 16.264 1.00 74.75 263 ALA A O 1
ATOM 2098 N N . SER A 1 264 ? -19.421 -2.898 14.480 1.00 68.31 264 SER A N 1
ATOM 2099 C CA . SER A 1 264 ? -20.089 -3.786 13.519 1.00 68.31 264 SER A CA 1
ATOM 2100 C C . SER A 1 264 ? -19.875 -5.293 13.750 1.00 68.31 264 SER A C 1
ATOM 2102 O O . SER A 1 264 ? -20.492 -6.105 13.063 1.00 68.31 264 SER A O 1
ATOM 2104 N N . ARG A 1 265 ? -18.986 -5.687 14.669 1.00 68.44 265 ARG A N 1
ATOM 2105 C CA . ARG A 1 265 ? -18.449 -7.055 14.765 1.00 68.44 265 ARG A CA 1
ATOM 2106 C C . ARG A 1 265 ? -18.586 -7.708 16.138 1.00 68.44 265 ARG A C 1
ATOM 2108 O O . ARG A 1 265 ? -18.025 -8.778 16.344 1.00 68.44 265 ARG A O 1
ATOM 2115 N N . ASP A 1 266 ? -19.350 -7.090 17.036 1.00 63.81 266 ASP A N 1
ATOM 2116 C CA . ASP A 1 266 ? -19.689 -7.634 18.356 1.00 63.81 266 ASP A CA 1
ATOM 2117 C C . ASP A 1 266 ? -18.468 -8.172 19.130 1.00 63.81 266 ASP A C 1
ATOM 2119 O O . ASP A 1 266 ? -18.414 -9.303 19.612 1.00 63.81 266 ASP A O 1
ATOM 2123 N N . TYR A 1 267 ? -17.414 -7.357 19.182 1.00 65.00 267 TYR A N 1
ATOM 2124 C CA . TYR A 1 267 ? -16.215 -7.703 19.925 1.00 65.00 267 TYR A CA 1
ATOM 2125 C C . TYR A 1 267 ? -16.467 -7.474 21.419 1.00 65.00 267 TYR A C 1
ATOM 2127 O O . TYR A 1 267 ? -16.624 -6.333 21.849 1.00 65.00 267 TYR A O 1
ATOM 2135 N N . GLU A 1 268 ? -16.469 -8.549 22.213 1.00 73.56 268 GLU A N 1
ATOM 2136 C CA . GLU A 1 268 ? -16.524 -8.529 23.686 1.00 73.56 268 GLU A CA 1
ATOM 2137 C C . GLU A 1 268 ? -15.276 -7.845 24.292 1.00 73.56 268 GLU A C 1
ATOM 2139 O O . GLU A 1 268 ? -14.367 -8.485 24.830 1.00 73.56 268 GLU A O 1
ATOM 2144 N N . VAL A 1 269 ? -15.185 -6.529 24.116 1.00 81.19 269 VAL A N 1
ATOM 2145 C CA . VAL A 1 269 ? -14.063 -5.662 24.513 1.00 81.19 269 VAL A CA 1
ATOM 2146 C C . VAL A 1 269 ? -14.555 -4.527 25.416 1.00 81.19 269 VAL A C 1
ATOM 2148 O O . VAL A 1 269 ? -13.809 -4.044 26.271 1.00 81.19 269 VAL A O 1
ATOM 2151 N N . LEU A 1 270 ? -15.817 -4.129 25.251 1.00 80.38 270 LEU A N 1
ATOM 2152 C CA . LEU A 1 270 ? -16.503 -3.109 26.037 1.00 80.38 270 LEU A CA 1
ATOM 2153 C C . LEU A 1 270 ? -17.580 -3.734 26.923 1.00 80.38 270 LEU A C 1
ATOM 2155 O O . LEU A 1 270 ? -18.148 -4.772 26.576 1.00 80.38 270 LEU A O 1
ATOM 2159 N N . ASP A 1 271 ? -17.876 -3.086 28.048 1.00 83.81 271 ASP A N 1
ATOM 2160 C CA . ASP A 1 271 ? -19.058 -3.423 28.836 1.00 83.81 271 ASP A CA 1
ATOM 2161 C C . ASP A 1 271 ? -20.353 -2.937 28.151 1.00 83.81 271 ASP A C 1
ATOM 2163 O O . ASP A 1 271 ? -20.335 -2.224 27.143 1.00 83.81 271 ASP A O 1
ATOM 2167 N N . SER A 1 272 ? -21.512 -3.330 28.686 1.00 82.62 272 SER A N 1
ATOM 2168 C CA . SER A 1 272 ? -22.812 -3.000 28.087 1.00 82.62 272 SER A CA 1
ATOM 2169 C C . SER A 1 272 ? -23.085 -1.495 27.996 1.00 82.62 272 SER A C 1
ATOM 2171 O O . SER A 1 272 ? -23.809 -1.057 27.104 1.00 82.62 272 SER A O 1
ATOM 2173 N N . ARG A 1 273 ? -22.542 -0.695 28.922 1.00 84.44 273 ARG A N 1
ATOM 2174 C CA . ARG A 1 273 ? -22.768 0.753 28.968 1.00 84.44 273 ARG A CA 1
ATOM 2175 C C . ARG A 1 273 ? -21.860 1.465 27.973 1.00 84.44 273 ARG A C 1
ATOM 2177 O O . ARG A 1 273 ? -22.337 2.304 27.216 1.00 84.44 273 ARG A O 1
ATOM 2184 N N . GLU A 1 274 ? -20.583 1.104 27.959 1.00 85.25 274 GLU A N 1
ATOM 2185 C CA . GLU A 1 274 ? -19.582 1.587 27.007 1.00 85.25 274 GLU A CA 1
ATOM 2186 C C . GLU A 1 274 ? -19.992 1.264 25.567 1.00 85.25 274 GLU A C 1
ATOM 2188 O O . GLU A 1 274 ? -19.897 2.116 24.686 1.00 85.25 274 GLU A O 1
ATOM 2193 N N . ARG A 1 275 ? -20.526 0.060 25.332 1.00 81.81 275 ARG A N 1
ATOM 2194 C CA . ARG A 1 275 ? -21.053 -0.341 24.0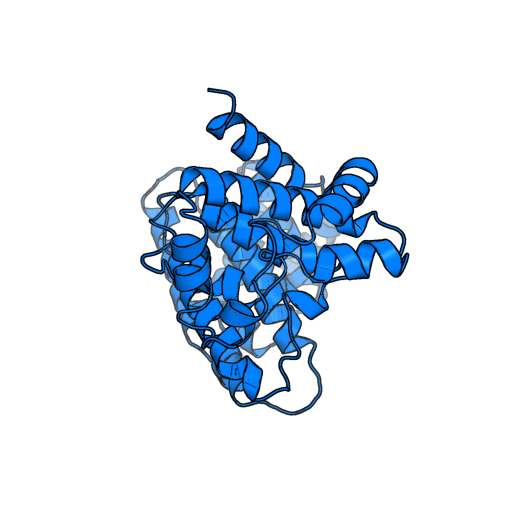25 1.00 81.81 275 ARG A CA 1
ATOM 2195 C C . ARG A 1 275 ? -22.216 0.538 23.572 1.00 81.81 275 ARG A C 1
ATOM 2197 O O . ARG A 1 275 ? -22.207 1.008 22.439 1.00 81.81 275 ARG A O 1
ATOM 2204 N N . LEU A 1 276 ? -23.180 0.802 24.455 1.00 81.38 276 LEU A N 1
ATOM 2205 C CA . LEU A 1 276 ? -24.302 1.688 24.144 1.00 81.38 276 LEU A CA 1
ATOM 2206 C C . LEU A 1 276 ? -23.812 3.108 23.809 1.00 81.38 276 LEU A C 1
ATOM 2208 O O . LEU A 1 276 ? -24.293 3.726 22.863 1.00 81.38 276 LEU A O 1
ATOM 2212 N N . SER A 1 277 ? -22.827 3.622 24.554 1.00 83.69 277 SER A N 1
ATOM 2213 C CA . SER A 1 277 ? -22.203 4.918 24.261 1.00 83.69 277 SER A CA 1
ATOM 2214 C C . SER A 1 277 ? -21.529 4.937 22.888 1.00 83.69 277 SER A C 1
ATOM 2216 O O . SER A 1 277 ? -21.736 5.881 22.127 1.00 83.69 277 SER A O 1
ATOM 2218 N N . LEU A 1 278 ? -20.786 3.882 22.541 1.00 83.94 278 LEU A N 1
ATOM 2219 C CA . LEU A 1 278 ? -20.153 3.735 21.231 1.00 83.94 278 LEU A CA 1
ATOM 2220 C C . LEU A 1 278 ? -21.182 3.721 20.091 1.00 83.94 278 LEU A C 1
ATOM 2222 O O . LEU A 1 278 ? -20.996 4.394 19.078 1.00 83.94 278 LEU A O 1
ATOM 2226 N N . GLU A 1 279 ? -22.273 2.970 20.249 1.00 81.25 279 GLU A N 1
ATOM 2227 C CA . GLU A 1 279 ? -23.353 2.870 19.259 1.00 81.25 279 GLU A CA 1
ATOM 2228 C C . GLU A 1 279 ? -24.038 4.227 19.031 1.00 81.25 279 GLU A C 1
ATOM 2230 O O . GLU A 1 279 ? -24.252 4.628 17.887 1.00 81.25 279 GLU A O 1
ATOM 2235 N N . VAL A 1 280 ? -24.312 4.980 20.101 1.00 81.38 280 VAL A N 1
ATOM 2236 C CA . VAL A 1 280 ? -24.903 6.325 20.002 1.00 81.38 280 VAL A CA 1
ATOM 2237 C C . VAL A 1 280 ? -23.957 7.295 19.294 1.00 81.38 280 VAL A C 1
ATOM 2239 O O . VAL A 1 280 ? -24.384 7.996 18.376 1.00 81.38 280 VAL A O 1
ATOM 2242 N N . MET A 1 281 ? -22.677 7.314 19.681 1.00 81.81 281 MET A N 1
ATOM 2243 C CA . MET A 1 281 ? -21.683 8.214 19.086 1.00 81.81 281 MET A CA 1
ATOM 2244 C C . MET A 1 281 ? -21.430 7.889 17.616 1.00 81.81 281 MET A C 1
ATOM 2246 O O . MET A 1 281 ? -21.420 8.782 16.781 1.00 81.81 281 MET A O 1
ATOM 2250 N N . THR A 1 282 ? -21.292 6.613 17.257 1.00 77.81 282 THR A N 1
ATOM 2251 C CA . THR A 1 282 ? -21.047 6.224 15.859 1.00 77.81 282 THR A CA 1
ATOM 2252 C C . THR A 1 282 ? -22.240 6.498 14.937 1.00 77.81 282 THR A C 1
ATOM 2254 O O . THR A 1 282 ? -22.026 6.737 13.747 1.00 77.81 282 THR A O 1
ATOM 2257 N N . ALA A 1 283 ? -23.471 6.509 15.463 1.00 73.88 283 ALA A N 1
ATOM 2258 C CA . ALA A 1 283 ? -24.689 6.804 14.706 1.00 73.88 283 ALA A CA 1
ATOM 2259 C C . ALA A 1 283 ? -24.918 8.305 14.450 1.00 73.88 283 ALA A C 1
ATOM 2261 O O . ALA A 1 283 ? -25.518 8.667 13.439 1.00 73.88 283 ALA A O 1
ATOM 2262 N N . SER A 1 284 ? -24.457 9.187 15.342 1.00 68.19 284 SER A N 1
ATOM 2263 C CA . SER A 1 284 ? -24.685 10.637 15.230 1.00 68.19 284 SER A CA 1
ATOM 2264 C C . SER A 1 284 ? -23.751 11.353 14.254 1.00 68.19 284 SER A C 1
ATOM 2266 O O . SER A 1 284 ? -23.911 12.545 13.995 1.00 68.19 284 SER A O 1
ATOM 2268 N N . ASP A 1 285 ? -22.745 10.655 13.746 1.00 63.00 285 ASP A N 1
ATOM 2269 C CA . ASP A 1 285 ? -21.478 11.303 13.494 1.00 63.00 285 ASP A CA 1
ATOM 2270 C C . ASP A 1 285 ? -21.016 11.024 12.060 1.00 63.00 285 ASP A C 1
ATOM 2272 O O . ASP A 1 285 ? -20.503 9.957 11.726 1.00 63.00 285 ASP A O 1
ATOM 2276 N N . ASN A 1 286 ? -21.129 12.024 11.185 1.00 60.25 286 ASN A N 1
ATOM 2277 C CA . ASN A 1 286 ? -20.714 11.901 9.786 1.00 60.25 286 ASN A CA 1
ATOM 2278 C C . ASN A 1 286 ? -19.183 11.924 9.670 1.00 60.25 286 ASN A C 1
ATOM 2280 O O . ASN A 1 286 ? -18.516 12.790 10.237 1.00 60.25 286 ASN A O 1
ATOM 2284 N N . LEU A 1 287 ? -18.603 10.961 8.951 1.00 57.78 287 LEU A N 1
ATOM 2285 C CA . LEU A 1 287 ? -17.181 10.981 8.604 1.00 57.78 287 LEU A CA 1
ATOM 2286 C C . LEU A 1 287 ? -16.900 12.203 7.725 1.00 57.78 287 LEU A C 1
ATOM 2288 O O . LEU A 1 287 ? -17.436 12.307 6.621 1.00 57.78 287 LEU A O 1
ATOM 2292 N N . GLN A 1 288 ? -16.039 13.109 8.189 1.00 57.22 288 GLN A N 1
ATOM 2293 C CA . GLN A 1 288 ? -15.429 14.059 7.269 1.00 57.22 288 GLN A CA 1
ATOM 2294 C C . GLN A 1 288 ? -14.390 13.308 6.431 1.00 57.22 288 GLN A C 1
ATOM 2296 O O . GLN A 1 288 ? -13.565 12.583 6.995 1.00 57.22 288 GLN A O 1
ATOM 2301 N N . PRO A 1 289 ? -14.416 13.437 5.095 1.00 53.47 289 PRO A N 1
ATOM 2302 C CA . PRO A 1 289 ? -13.442 12.766 4.255 1.00 53.47 289 PRO A CA 1
ATOM 2303 C C . PRO A 1 289 ? -12.044 13.302 4.576 1.00 53.47 289 PRO A C 1
ATOM 2305 O O . PRO A 1 289 ? -11.795 14.506 4.502 1.00 53.47 289 PRO A O 1
ATOM 2308 N N . ALA A 1 290 ? -11.126 12.402 4.931 1.00 60.94 290 ALA A N 1
ATOM 2309 C CA . ALA A 1 290 ? -9.715 12.741 5.032 1.00 60.94 290 ALA A CA 1
ATOM 2310 C C . ALA A 1 290 ? -9.203 13.263 3.678 1.00 60.94 290 ALA A C 1
ATOM 2312 O O . ALA A 1 290 ? -9.698 12.877 2.613 1.00 60.94 290 ALA A O 1
ATOM 2313 N N . VAL A 1 291 ? -8.188 14.129 3.710 1.00 63.31 291 VAL A N 1
ATOM 2314 C CA . VAL A 1 291 ? -7.535 14.609 2.488 1.00 63.31 291 VAL A CA 1
ATOM 2315 C C . VAL A 1 291 ? -7.000 13.405 1.711 1.00 63.31 291 VAL A C 1
ATOM 2317 O O . VAL A 1 291 ? -6.164 12.651 2.214 1.00 63.31 291 VAL A O 1
ATOM 2320 N N . SER A 1 292 ? -7.494 13.219 0.483 1.00 76.25 292 SER A N 1
ATOM 2321 C CA . SER A 1 292 ? -7.147 12.049 -0.334 1.00 76.25 292 SER A CA 1
ATOM 2322 C C . SER A 1 292 ? -5.631 11.898 -0.505 1.00 76.25 292 SER A C 1
ATOM 2324 O O . SER A 1 292 ? -4.910 12.889 -0.650 1.00 76.25 292 SER A O 1
ATOM 2326 N N . ILE A 1 293 ? -5.146 10.653 -0.534 1.00 77.38 293 ILE A N 1
ATOM 2327 C CA . ILE A 1 293 ? -3.734 10.334 -0.809 1.00 77.38 293 ILE A CA 1
ATOM 2328 C C . ILE A 1 293 ? -3.296 10.950 -2.142 1.00 77.38 293 ILE A C 1
ATOM 2330 O O . ILE A 1 293 ? -2.218 11.527 -2.221 1.00 77.38 293 ILE A O 1
ATOM 2334 N N . SER A 1 294 ? -4.181 10.956 -3.142 1.00 73.81 294 SER A N 1
ATOM 2335 C CA . SER A 1 294 ? -3.976 11.634 -4.424 1.00 73.81 294 SER A CA 1
ATOM 2336 C C . SER A 1 294 ? -3.644 13.129 -4.272 1.00 73.81 294 SER A C 1
ATOM 2338 O O . SER A 1 294 ? -2.726 13.636 -4.911 1.00 73.81 294 SER A O 1
ATOM 2340 N N . HIS A 1 295 ? -4.372 13.856 -3.415 1.00 77.44 295 HIS A N 1
ATOM 2341 C CA . HIS A 1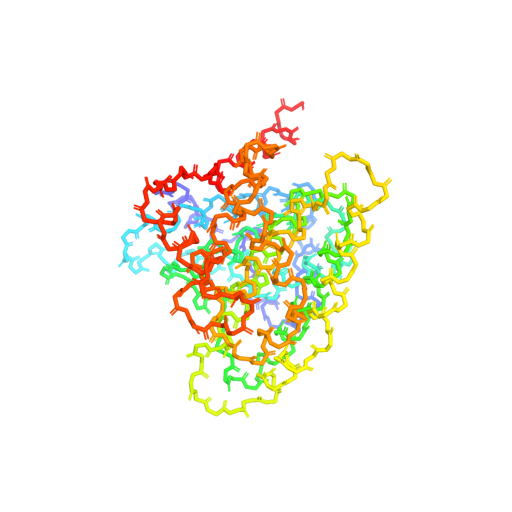 295 ? -4.108 15.277 -3.168 1.00 77.44 295 HIS A CA 1
ATOM 2342 C C . HIS A 1 295 ? -2.777 15.488 -2.436 1.00 77.44 295 HIS A C 1
ATOM 2344 O O . HIS A 1 295 ? -2.019 16.385 -2.796 1.00 77.44 295 HIS A O 1
ATOM 2350 N N . ARG A 1 296 ? -2.470 14.642 -1.448 1.00 79.75 296 ARG A N 1
ATOM 2351 C CA . ARG A 1 296 ? -1.215 14.725 -0.686 1.00 79.75 296 ARG A CA 1
ATOM 2352 C C . ARG A 1 296 ? 0.005 14.364 -1.534 1.00 79.75 296 ARG A C 1
ATOM 2354 O O . ARG A 1 296 ? 1.011 15.056 -1.451 1.00 79.75 296 ARG A O 1
ATOM 2361 N N . PHE A 1 297 ? -0.117 13.387 -2.433 1.00 80.44 297 PHE A N 1
ATOM 2362 C CA . PHE A 1 297 ? 0.920 13.076 -3.417 1.00 80.44 297 PHE A CA 1
ATOM 2363 C C . PHE A 1 297 ? 1.189 14.255 -4.357 1.00 80.44 297 PHE A C 1
ATOM 2365 O O . PHE A 1 297 ? 2.341 14.559 -4.631 1.00 80.44 297 PHE A O 1
ATOM 2372 N N . ASN A 1 298 ? 0.155 14.980 -4.797 1.00 76.69 298 ASN A N 1
ATOM 2373 C CA . ASN A 1 298 ? 0.353 16.178 -5.620 1.00 76.69 298 ASN A CA 1
ATOM 2374 C C . ASN A 1 298 ? 1.102 17.298 -4.879 1.00 76.69 298 ASN A C 1
ATOM 2376 O O . ASN A 1 298 ? 1.841 18.048 -5.512 1.00 76.69 298 ASN A O 1
ATOM 2380 N N . LEU A 1 299 ? 0.902 17.441 -3.563 1.00 78.94 299 LEU A N 1
ATOM 2381 C CA . LEU A 1 299 ? 1.677 18.381 -2.747 1.00 78.94 299 LEU A CA 1
ATOM 2382 C C . LEU A 1 299 ? 3.137 17.927 -2.645 1.00 78.94 299 LEU A C 1
ATOM 2384 O O . LEU A 1 299 ? 4.027 18.704 -2.970 1.00 78.94 299 LEU A O 1
ATOM 2388 N N . PHE A 1 300 ? 3.358 16.652 -2.323 1.00 76.75 300 PHE A N 1
ATOM 2389 C CA . PHE A 1 300 ? 4.685 16.035 -2.269 1.00 76.75 300 PHE A CA 1
ATOM 2390 C C . PHE A 1 300 ? 5.447 16.156 -3.603 1.00 76.75 300 PHE A C 1
ATOM 2392 O O . PHE A 1 300 ? 6.618 16.516 -3.630 1.00 76.75 300 PHE A O 1
ATOM 2399 N N . TYR A 1 301 ? 4.763 15.944 -4.731 1.00 75.06 301 TYR A N 1
ATOM 2400 C CA . TYR A 1 301 ? 5.311 16.141 -6.074 1.00 75.06 301 TYR A CA 1
ATOM 2401 C C . TYR A 1 301 ? 5.765 17.588 -6.305 1.00 75.06 301 TYR A C 1
ATOM 2403 O O . TYR A 1 301 ? 6.865 17.834 -6.795 1.00 75.06 301 TYR A O 1
ATOM 2411 N N . LYS A 1 302 ? 4.923 18.567 -5.945 1.00 75.62 302 LYS A N 1
ATOM 2412 C CA . LYS A 1 302 ? 5.254 19.991 -6.102 1.00 75.62 302 LYS A CA 1
ATOM 2413 C C . LYS A 1 302 ? 6.440 20.404 -5.239 1.00 75.62 302 LYS A C 1
ATOM 2415 O O . LYS A 1 302 ? 7.264 21.175 -5.710 1.00 75.62 302 LYS A O 1
ATOM 2420 N N . GLU A 1 303 ? 6.533 19.898 -4.013 1.00 74.31 303 GLU A N 1
ATOM 2421 C CA . GLU A 1 303 ? 7.664 20.183 -3.124 1.00 74.31 303 GLU A CA 1
ATOM 2422 C C . GLU A 1 303 ? 8.999 19.725 -3.717 1.00 74.31 303 GLU A C 1
ATOM 2424 O O . GLU A 1 303 ? 10.011 20.371 -3.487 1.00 74.31 303 GLU A O 1
ATOM 2429 N N . ILE A 1 304 ? 9.010 18.651 -4.507 1.00 68.94 304 ILE A N 1
ATOM 2430 C CA . ILE A 1 304 ? 10.248 18.079 -5.048 1.00 68.94 304 ILE A CA 1
ATOM 2431 C C . ILE A 1 304 ? 10.650 18.707 -6.387 1.00 68.94 304 ILE A C 1
ATOM 2433 O O . ILE A 1 304 ? 11.836 18.924 -6.617 1.00 68.94 304 ILE A O 1
ATOM 2437 N N . PHE A 1 305 ? 9.690 19.028 -7.262 1.00 64.81 305 PHE A N 1
ATOM 2438 C CA . PHE A 1 305 ? 9.977 19.500 -8.629 1.00 64.81 305 PHE A CA 1
ATOM 2439 C C . PHE A 1 305 ? 9.721 20.992 -8.879 1.00 64.81 305 PHE A C 1
ATOM 2441 O O . PHE A 1 305 ? 10.036 21.481 -9.962 1.00 64.81 305 PHE A O 1
ATOM 2448 N N . CYS A 1 306 ? 9.105 21.720 -7.943 1.00 57.38 306 CYS A N 1
ATOM 2449 C CA . CYS A 1 306 ? 8.852 23.162 -8.080 1.00 57.38 306 CYS A CA 1
ATOM 2450 C C . CYS A 1 306 ? 9.710 24.029 -7.142 1.00 57.38 306 CYS A C 1
ATOM 2452 O O . CYS A 1 306 ? 9.372 25.199 -6.951 1.00 57.38 306 CYS A O 1
ATOM 2454 N N . LEU A 1 307 ? 10.787 23.468 -6.578 1.00 44.53 307 LEU A N 1
ATOM 2455 C CA . LEU A 1 307 ? 11.849 24.207 -5.885 1.00 44.53 307 LEU A CA 1
ATOM 2456 C C . LEU A 1 307 ? 12.970 24.594 -6.854 1.00 44.53 307 LEU A C 1
ATOM 2458 O O . LEU A 1 307 ? 13.489 23.689 -7.543 1.00 44.53 307 LEU A O 1
#

Radius of gyration: 20.87 Å; chains: 1; bounding box: 47×47×60 Å

pLDDT: mean 78.87, std 10.88, range [44.53, 94.25]

Sequence (307 aa):
IKLLCSEIKSWERSIFYFSEETSKRPTAIRLKTHSDEYQITTAEMDCILGIGASMNLCAKYLPANYDIVDSISRLLFMKPETILAVLSHNSATSGSLFIETSALICLLESFNGPVSHLLWPDVHENSNEDYFCELFLCLNTMIMNIRHKFTQEVSIEVYGCLIKYICTSNKKQSFINLFLLTSPWSSIILEYLRTDSSVNNDGEFSSSFLAFVNVLLSTNCSAIFSSISKNQLRNLLLAYIHDENKHDSVTRNYLKSISQKIASRDYEVLDSRERLSLEVMTASDNLQPAVSISHRFNLFYKEIFCL